Protein AF-A0A452ZMS0-F1 (afdb_monomer_lite)

Foldseek 3Di:
DAPAVQPPPLFHWDPVVLVVLQVQAEEEEEEEDEPLPFDAAEAAAADPVLLVRYAYEYEYEPNNVVCCVVPAPQDDPCDRHRYRYIYTPSQPDPPVVVSRVCCVVCVCRSRVNYPYYHYDYRNDYNHYHVVVVCVPAPVVVVHPDDDDDDPPDDWLVVVLVVCVVVPVDDNVVSVVVVVVCVVVVDDTDDPVPDDDDDDD

Organism: Aegilops tauschii subsp. strangulata (NCBI:txid200361)

Radius of gyration: 18.32 Å; chains: 1; bounding box: 47×37×47 Å

Secondary structure (DSSP, 8-state):
--SBTTBSSSSB--HHHHHHHTT--SEEEEEEE-TT-S--PPP-S--HHHHHHEEEEEEE-HHHHHHHHHH-TTEETTEETTEEEEE-BS-S-SSHHHHHHHHHHHHHHHSTT-SEEEE--TTS---S-HHHHHHHHTGGGT-S---PPPSS---HHHHHHHHHHTTSS-HHHHHHHHHHHHHTT-----TTS-------

InterPro domains:
  IPR006852 Alkaline ceramidase TOD1/Probable hexosyltransferase MUCI70 [PTHR12956] (3-198)
  IPR048354 TOD1/MUCI70, glycosyltransferase-like domain [PF04765] (1-198)

Structure (mmCIF, N/CA/C/O backbone):
data_AF-A0A452ZMS0-F1
#
_entry.id   AF-A0A452ZMS0-F1
#
loop_
_atom_site.group_PDB
_atom_site.id
_atom_site.type_symbol
_atom_site.label_atom_id
_atom_site.label_alt_id
_atom_site.label_comp_id
_atom_site.label_asym_id
_atom_site.label_entity_id
_atom_site.label_seq_id
_atom_site.pdbx_PDB_ins_code
_atom_site.Cartn_x
_atom_site.Cartn_y
_atom_site.Cartn_z
_atom_site.occupancy
_atom_site.B_iso_or_equiv
_atom_site.auth_seq_id
_atom_site.auth_comp_id
_atom_site.auth_asym_id
_atom_site.auth_atom_id
_atom_site.pdbx_PDB_model_num
ATOM 1 N N . ARG A 1 1 ? 5.630 -18.123 11.353 1.00 59.38 1 ARG A N 1
ATOM 2 C CA . ARG A 1 1 ? 5.230 -18.072 12.783 1.00 59.38 1 ARG A CA 1
ATOM 3 C C . ARG A 1 1 ? 3.810 -17.518 12.846 1.00 59.38 1 ARG A C 1
ATOM 5 O O . ARG A 1 1 ? 3.406 -16.932 11.850 1.00 59.38 1 ARG A O 1
ATOM 12 N N . GLY A 1 2 ? 3.076 -17.729 13.938 1.00 64.88 2 GLY A N 1
ATOM 13 C CA . GLY A 1 2 ? 1.699 -17.242 14.091 1.00 64.88 2 GLY A CA 1
ATOM 14 C C . GLY A 1 2 ? 0.636 -18.156 13.473 1.00 64.88 2 GLY A C 1
ATOM 15 O O . GLY A 1 2 ? 0.912 -18.883 12.519 1.00 64.88 2 GLY A O 1
ATOM 16 N N . LYS A 1 3 ? -0.575 -18.140 14.046 1.00 72.88 3 LYS A N 1
ATOM 17 C CA . LYS A 1 3 ? -1.735 -18.915 13.553 1.00 72.88 3 LYS A CA 1
ATOM 18 C C . LYS A 1 3 ? -2.511 -18.173 12.458 1.00 72.88 3 LYS A C 1
ATOM 20 O O . LYS A 1 3 ? -3.179 -18.809 11.651 1.00 72.88 3 LYS A O 1
ATOM 25 N N . LYS A 1 4 ? -2.403 -16.840 12.429 1.00 84.19 4 LYS A N 1
ATOM 26 C CA . LYS A 1 4 ? -3.133 -15.926 11.542 1.00 84.19 4 LYS A CA 1
ATOM 27 C C . LYS A 1 4 ? -2.211 -14.769 11.125 1.00 84.19 4 LYS A C 1
ATOM 29 O O . LYS A 1 4 ? -1.367 -14.375 11.934 1.00 84.19 4 LYS A O 1
ATOM 34 N N . PRO A 1 5 ? -2.320 -14.229 9.892 1.00 89.31 5 PRO A N 1
ATOM 35 C CA . PRO A 1 5 ? -1.608 -13.009 9.512 1.00 89.31 5 PRO A CA 1
ATOM 36 C C . PRO A 1 5 ? -1.851 -11.895 10.533 1.00 89.31 5 PRO A C 1
ATOM 38 O O . PRO A 1 5 ? -2.994 -11.659 10.913 1.00 89.31 5 PRO A O 1
ATOM 41 N N . GLY A 1 6 ? -0.784 -11.242 10.993 1.00 91.19 6 GLY A N 1
ATOM 42 C CA . GLY A 1 6 ? -0.882 -10.196 12.010 1.00 91.19 6 GLY A CA 1
ATOM 43 C C . GLY A 1 6 ? -0.850 -10.685 13.462 1.00 91.19 6 GLY A C 1
ATOM 44 O O . GLY A 1 6 ? -0.834 -9.851 14.354 1.00 91.19 6 GLY A O 1
ATOM 45 N N . GLN A 1 7 ? -0.825 -11.996 13.738 1.00 92.88 7 GLN A N 1
ATOM 46 C CA . GLN A 1 7 ? -0.878 -12.518 15.111 1.00 92.88 7 GLN A CA 1
ATOM 47 C C . GLN A 1 7 ? 0.299 -13.455 15.419 1.00 92.88 7 GLN A C 1
ATOM 49 O O . GLN A 1 7 ? 0.314 -14.624 15.015 1.00 92.88 7 GLN A O 1
ATOM 54 N N . GLY A 1 8 ? 1.293 -12.949 16.158 1.00 89.25 8 GLY A N 1
ATOM 55 C CA . GLY A 1 8 ? 2.507 -13.693 16.519 1.00 89.25 8 GLY A CA 1
ATOM 56 C C . GLY A 1 8 ? 3.377 -14.033 15.304 1.00 89.25 8 GLY A C 1
ATOM 57 O O . GLY A 1 8 ? 4.029 -15.084 15.259 1.00 89.25 8 GLY A O 1
ATOM 58 N N . THR A 1 9 ? 3.334 -13.181 14.279 1.00 89.94 9 THR A N 1
ATOM 59 C CA . THR A 1 9 ? 4.055 -13.358 13.015 1.00 89.94 9 THR A CA 1
ATOM 60 C C . THR A 1 9 ? 5.382 -12.603 12.988 1.00 89.94 9 THR A C 1
ATOM 62 O O . THR A 1 9 ? 6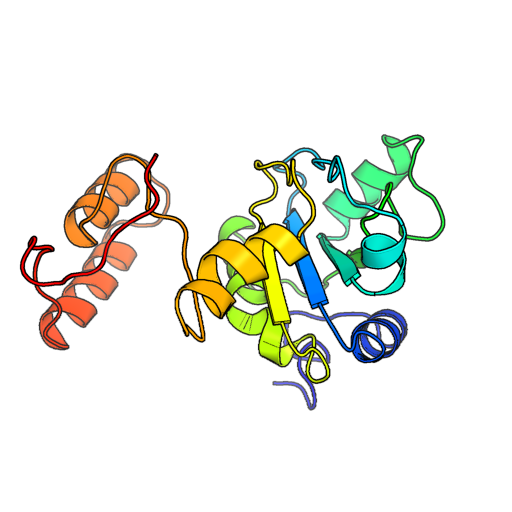.201 -12.899 12.120 1.00 89.94 9 THR A O 1
ATOM 65 N N . GLY A 1 10 ? 5.609 -11.671 13.923 1.00 90.62 10 GLY A N 1
ATOM 66 C CA . GLY A 1 10 ? 6.671 -10.660 13.803 1.00 90.62 10 GLY A CA 1
ATOM 67 C C . GLY A 1 10 ? 6.250 -9.508 12.885 1.00 90.62 10 GLY A C 1
ATOM 68 O O . GLY A 1 10 ? 7.058 -8.964 12.148 1.00 90.62 10 GLY A O 1
ATOM 69 N N . PHE A 1 11 ? 4.947 -9.238 12.841 1.00 94.94 11 PHE A N 1
ATOM 70 C CA . PHE A 1 11 ? 4.303 -8.078 12.221 1.00 94.94 11 PHE A CA 1
ATOM 71 C C . PHE A 1 11 ? 2.939 -8.017 12.899 1.00 94.94 11 PHE A C 1
ATOM 73 O O . PHE A 1 11 ? 1.936 -8.459 12.346 1.00 94.94 11 PHE A O 1
ATOM 80 N N . ASP A 1 12 ? 2.947 -7.674 14.179 1.00 96.50 12 ASP A N 1
ATOM 81 C CA . ASP A 1 12 ? 1.849 -8.013 15.070 1.00 96.50 12 ASP A CA 1
ATOM 82 C C . ASP A 1 12 ? 0.863 -6.849 15.171 1.00 96.50 12 ASP A C 1
ATOM 84 O O . ASP A 1 12 ? 1.248 -5.706 15.410 1.00 96.50 12 ASP A O 1
ATOM 88 N N . ILE A 1 13 ? -0.412 -7.157 14.976 1.00 97.38 13 ILE A N 1
ATOM 89 C CA . ILE A 1 13 ? -1.548 -6.240 14.999 1.00 97.38 13 ILE A CA 1
ATOM 90 C C . ILE A 1 13 ? -2.424 -6.627 16.194 1.00 97.38 13 ILE A C 1
ATOM 92 O O . ILE A 1 13 ? -2.476 -7.796 16.578 1.00 97.38 13 ILE A O 1
ATOM 96 N N . SER A 1 14 ? -3.083 -5.645 16.814 1.00 96.44 14 SER A N 1
ATOM 97 C CA . SER A 1 14 ? -3.997 -5.913 17.929 1.00 96.44 14 SER A CA 1
ATOM 98 C C . SER A 1 14 ? -5.181 -6.782 17.484 1.00 96.44 14 SER A C 1
ATOM 100 O O . SER A 1 14 ? -5.645 -6.667 16.348 1.00 96.44 14 SER A O 1
ATOM 102 N N . ASP A 1 15 ? -5.695 -7.635 18.374 1.00 95.94 15 ASP A N 1
ATOM 103 C CA . ASP A 1 15 ? -6.853 -8.479 18.051 1.00 95.94 15 ASP A CA 1
ATOM 104 C C . ASP A 1 15 ? -8.091 -7.628 17.698 1.00 95.94 15 ASP A C 1
ATOM 106 O O . ASP A 1 15 ? -8.818 -7.971 16.767 1.00 95.94 15 ASP A O 1
ATOM 110 N N . ASP A 1 16 ? -8.279 -6.477 18.355 1.00 95.88 16 ASP A N 1
ATOM 111 C CA . ASP A 1 16 ? -9.363 -5.529 18.056 1.00 95.88 16 ASP A CA 1
ATOM 112 C C . ASP A 1 16 ? -9.259 -4.955 16.633 1.00 95.88 16 ASP A C 1
ATOM 114 O O . ASP A 1 16 ? -10.255 -4.884 15.910 1.00 95.88 16 ASP A O 1
ATOM 118 N N . ASP A 1 17 ? -8.053 -4.575 16.194 1.00 96.88 17 ASP A N 1
ATOM 119 C CA . ASP A 1 17 ? -7.847 -4.090 14.827 1.00 96.88 17 ASP A CA 1
ATOM 120 C C . ASP A 1 17 ? -8.008 -5.216 13.804 1.00 96.88 17 ASP A C 1
ATOM 122 O O . ASP A 1 17 ? -8.594 -4.989 12.748 1.00 96.88 17 ASP A O 1
ATOM 126 N N . LEU A 1 18 ? -7.554 -6.437 14.108 1.00 96.56 18 LEU A N 1
ATOM 127 C CA . LEU A 1 18 ? -7.768 -7.595 13.235 1.00 96.56 18 LEU A CA 1
ATOM 128 C C . LEU A 1 18 ? -9.262 -7.897 13.056 1.00 96.56 18 LEU A C 1
ATOM 130 O O . LEU A 1 18 ? -9.695 -8.164 11.934 1.00 96.56 18 LEU A O 1
ATOM 134 N N . LEU A 1 19 ? -10.051 -7.831 14.133 1.00 95.69 19 LEU A N 1
ATOM 135 C CA . LEU A 1 19 ? -11.501 -8.030 14.087 1.00 95.69 19 LEU A CA 1
ATOM 136 C C . LEU A 1 19 ? -12.202 -6.962 13.243 1.00 95.69 19 LEU A C 1
ATOM 138 O O . LEU A 1 19 ? -13.093 -7.294 12.460 1.00 95.69 19 LEU A O 1
ATOM 142 N N . GLU A 1 20 ? -11.788 -5.700 13.365 1.00 95.94 20 GLU A N 1
ATOM 143 C CA . GLU A 1 20 ? -12.304 -4.617 12.525 1.00 95.94 20 GLU A CA 1
ATOM 144 C C . GLU A 1 20 ? -11.904 -4.810 11.052 1.00 95.94 20 GLU A C 1
ATOM 146 O O . GLU A 1 20 ? -12.735 -4.672 10.150 1.00 95.94 20 GLU A O 1
ATOM 151 N N . MET A 1 21 ? -10.640 -5.149 10.784 1.00 97.12 21 MET A N 1
ATOM 152 C CA . MET A 1 21 ? -10.130 -5.372 9.428 1.00 97.12 21 MET A CA 1
ATOM 153 C C . MET A 1 21 ? -10.919 -6.473 8.707 1.00 97.12 21 MET A C 1
ATOM 155 O O . MET A 1 21 ? -11.207 -6.347 7.515 1.00 97.12 21 MET A O 1
ATOM 159 N N . GLU A 1 22 ? -11.348 -7.511 9.427 1.00 96.38 22 GLU A N 1
ATOM 160 C CA . GLU A 1 22 ? -12.192 -8.585 8.894 1.00 96.38 22 GLU A CA 1
ATOM 161 C C . GLU A 1 22 ? -13.613 -8.153 8.519 1.00 96.38 22 GLU A C 1
ATOM 163 O O . GLU A 1 22 ? -14.256 -8.843 7.719 1.00 96.38 22 GLU A O 1
ATOM 168 N N . GLN A 1 23 ? -14.103 -7.023 9.036 1.00 96.44 23 GLN A N 1
ATOM 169 C CA . GLN A 1 23 ? -15.402 -6.474 8.638 1.00 96.44 23 GLN A CA 1
ATOM 170 C C . GLN A 1 23 ? -15.360 -5.811 7.259 1.00 96.44 23 GLN A C 1
ATOM 172 O O . GLN A 1 23 ? -16.409 -5.602 6.652 1.00 96.44 23 GLN A O 1
ATOM 177 N N . CYS A 1 24 ? -14.174 -5.502 6.726 1.00 97.81 24 CYS A N 1
ATOM 178 C CA . CYS A 1 24 ? -14.060 -4.903 5.404 1.00 97.81 24 CYS A CA 1
ATOM 179 C C . CYS A 1 24 ? -14.358 -5.929 4.297 1.00 97.81 24 CYS A C 1
ATOM 181 O O . CYS A 1 24 ? -13.641 -6.921 4.159 1.00 97.81 24 CYS A O 1
ATOM 183 N N . ARG A 1 25 ? -15.410 -5.687 3.499 1.00 96.88 25 ARG A N 1
ATOM 184 C CA . ARG A 1 25 ? -15.898 -6.636 2.476 1.00 96.88 25 ARG A CA 1
ATOM 185 C C . ARG A 1 25 ? -15.670 -6.192 1.034 1.00 96.88 25 ARG A C 1
ATOM 187 O O . ARG A 1 25 ? -15.219 -6.984 0.215 1.00 96.88 25 ARG A O 1
ATOM 194 N N . GLU A 1 26 ? -15.963 -4.941 0.697 1.00 96.12 26 GLU A N 1
ATOM 195 C CA . GLU A 1 26 ? -15.963 -4.519 -0.710 1.00 96.12 26 GLU A CA 1
ATOM 196 C C . GLU A 1 26 ? -14.580 -4.067 -1.181 1.00 96.12 26 GLU A C 1
ATOM 198 O O . GLU A 1 26 ? -13.961 -4.703 -2.038 1.00 96.12 26 GLU A O 1
ATOM 203 N N . LEU A 1 27 ? -14.073 -2.973 -0.613 1.00 98.19 27 LEU A N 1
ATOM 204 C CA . LEU A 1 27 ? -12.846 -2.334 -1.069 1.00 98.19 27 LEU A CA 1
ATOM 205 C C . LEU A 1 27 ? -12.018 -1.850 0.113 1.00 98.19 27 LEU A C 1
ATOM 207 O O . LEU A 1 27 ? -12.496 -1.067 0.928 1.00 98.19 27 LEU A O 1
ATOM 211 N N . VAL A 1 28 ? -10.750 -2.247 0.156 1.00 98.62 28 VAL A N 1
ATOM 212 C CA . VAL A 1 28 ? -9.763 -1.647 1.052 1.00 98.62 28 VAL A CA 1
ATOM 213 C C . VAL A 1 28 ? -8.840 -0.723 0.267 1.00 98.62 28 VAL A C 1
ATOM 215 O O . VAL A 1 28 ? -8.234 -1.123 -0.727 1.00 98.62 28 VAL A O 1
ATOM 218 N N . VAL A 1 29 ? -8.713 0.518 0.722 1.00 98.56 29 VAL A N 1
ATOM 219 C CA . VAL A 1 29 ? -7.641 1.429 0.320 1.00 98.56 29 VAL A CA 1
ATOM 220 C C . VAL A 1 29 ? -6.629 1.440 1.454 1.00 98.56 29 VAL A C 1
ATOM 222 O O . VAL A 1 29 ? -6.980 1.768 2.586 1.00 98.56 29 VAL A O 1
ATOM 225 N N . ALA A 1 30 ? -5.385 1.071 1.167 1.00 98.50 30 ALA A N 1
ATOM 226 C CA . ALA A 1 30 ? -4.356 0.945 2.185 1.00 98.50 30 ALA A CA 1
ATOM 227 C C . ALA A 1 30 ? -3.076 1.708 1.847 1.00 98.50 30 ALA A C 1
ATOM 229 O O . ALA A 1 30 ? -2.686 1.840 0.685 1.00 98.50 30 ALA A O 1
ATOM 230 N N . SER A 1 31 ? -2.418 2.174 2.901 1.00 98.19 31 SER A N 1
ATOM 231 C CA . SER A 1 31 ? -1.109 2.820 2.876 1.00 98.19 31 SER A CA 1
ATOM 232 C C . SER A 1 31 ? -0.320 2.440 4.136 1.00 98.19 31 SER A C 1
ATOM 234 O O . SER A 1 31 ? -0.849 1.759 5.019 1.00 98.19 31 SER A O 1
ATOM 236 N N . ALA A 1 32 ? 0.942 2.852 4.240 1.00 97.50 32 ALA A N 1
ATOM 237 C CA . ALA A 1 32 ? 1.720 2.676 5.462 1.00 97.50 32 ALA A CA 1
ATOM 238 C C . ALA A 1 32 ? 2.769 3.771 5.646 1.00 97.50 32 ALA A C 1
ATOM 240 O O . ALA A 1 32 ? 3.379 4.201 4.668 1.00 97.50 32 ALA A O 1
ATOM 241 N N . ILE A 1 33 ? 3.006 4.153 6.901 1.00 96.56 33 ILE A N 1
ATOM 242 C CA . ILE A 1 33 ? 4.078 5.058 7.320 1.00 96.56 33 ILE A CA 1
ATOM 243 C C . ILE A 1 33 ? 4.741 4.446 8.550 1.00 96.56 33 ILE A C 1
ATOM 245 O O . ILE A 1 33 ? 4.122 4.328 9.599 1.00 96.56 33 ILE A O 1
ATOM 249 N N . PHE A 1 34 ? 6.003 4.067 8.412 1.00 96.12 34 PHE A N 1
ATOM 250 C CA . PHE A 1 34 ? 6.831 3.562 9.504 1.00 96.12 34 PHE A CA 1
ATOM 251 C C . PHE A 1 34 ? 8.004 4.523 9.698 1.00 96.12 34 PHE A C 1
ATOM 253 O O . PHE A 1 34 ? 8.470 5.092 8.712 1.00 96.12 34 PHE A O 1
ATOM 260 N N . GLY A 1 35 ? 8.461 4.708 10.936 1.00 93.56 35 GLY A N 1
ATOM 261 C CA . GLY A 1 35 ? 9.550 5.597 11.348 1.00 93.56 35 GLY A CA 1
ATOM 262 C C . GLY A 1 35 ? 9.271 7.083 11.126 1.00 93.56 35 GLY A C 1
ATOM 263 O O . GLY A 1 35 ? 10.208 7.853 10.945 1.00 93.56 35 GLY A O 1
ATOM 264 N N . ASN A 1 36 ? 7.996 7.473 11.021 1.00 89.69 36 ASN A N 1
ATOM 265 C CA . ASN A 1 36 ? 7.559 8.851 10.797 1.00 89.69 36 ASN A CA 1
ATOM 266 C C . ASN A 1 36 ? 8.222 9.540 9.578 1.00 89.69 36 ASN A C 1
ATOM 268 O O . ASN A 1 36 ? 8.467 10.746 9.579 1.00 89.69 36 ASN A O 1
ATOM 272 N N . TYR A 1 37 ? 8.537 8.766 8.532 1.00 80.25 37 TYR A N 1
ATOM 273 C CA . TYR A 1 37 ? 9.281 9.250 7.359 1.00 80.25 37 TYR A CA 1
ATOM 274 C C . TYR A 1 37 ? 8.456 10.132 6.414 1.00 80.25 37 TYR A C 1
ATOM 276 O O . TYR A 1 37 ? 9.030 10.923 5.666 1.00 80.25 37 TYR A O 1
ATOM 284 N N . ASP A 1 38 ? 7.132 9.977 6.414 1.00 86.88 38 ASP A N 1
ATOM 285 C CA . ASP A 1 38 ? 6.220 10.635 5.480 1.00 86.88 38 ASP A CA 1
ATOM 286 C C . ASP A 1 38 ? 5.089 11.354 6.228 1.00 86.88 38 ASP A C 1
ATOM 288 O O . ASP A 1 38 ? 4.694 10.975 7.330 1.00 86.88 38 ASP A O 1
ATOM 292 N N . MET A 1 39 ? 4.519 12.379 5.592 1.00 89.44 39 MET A N 1
ATOM 293 C CA . MET A 1 39 ? 3.297 13.030 6.072 1.00 89.44 39 MET A CA 1
ATOM 294 C C . MET A 1 39 ? 2.053 12.277 5.595 1.00 89.44 39 MET A C 1
ATOM 296 O O . MET A 1 39 ? 1.984 11.843 4.444 1.00 89.44 39 MET A O 1
ATOM 300 N N . ILE A 1 40 ? 1.022 12.210 6.441 1.00 92.88 40 ILE A N 1
ATOM 301 C CA . ILE A 1 40 ? -0.270 11.616 6.074 1.00 92.88 40 ILE A CA 1
ATOM 302 C C . ILE A 1 40 ? -0.941 12.450 4.976 1.00 92.88 40 ILE A C 1
ATOM 304 O O . ILE A 1 40 ? -1.382 13.577 5.202 1.00 92.88 40 ILE A O 1
ATOM 308 N N . GLN A 1 41 ? -1.085 11.863 3.788 1.00 95.75 41 GLN A N 1
ATOM 309 C CA . GLN A 1 41 ? -1.882 12.434 2.706 1.00 95.75 41 GLN A CA 1
ATOM 310 C C . GLN A 1 41 ? -3.349 12.022 2.844 1.00 95.75 41 GLN A C 1
ATOM 312 O O . GLN A 1 41 ? -3.685 10.837 2.854 1.00 95.75 41 GLN A O 1
ATOM 317 N N . HIS A 1 42 ? -4.252 12.997 2.918 1.00 94.62 42 HIS A N 1
ATOM 318 C CA . HIS A 1 42 ? -5.687 12.730 3.037 1.00 94.62 42 HIS A CA 1
ATOM 319 C C . HIS A 1 42 ? -6.328 12.483 1.663 1.00 94.62 42 HIS A C 1
ATOM 321 O O . HIS A 1 42 ? -6.157 13.329 0.779 1.00 94.62 42 HIS A O 1
ATOM 327 N N . PRO A 1 43 ? -7.094 11.391 1.468 1.00 96.31 43 PRO A N 1
ATOM 328 C CA . PRO A 1 43 ? -7.868 11.187 0.253 1.00 96.31 43 PRO A CA 1
ATOM 329 C C . PRO A 1 43 ? -8.824 12.354 -0.003 1.00 96.31 43 PRO A C 1
ATOM 331 O O . PRO A 1 43 ? -9.449 12.878 0.921 1.00 96.31 43 PRO A O 1
ATOM 334 N N . ARG A 1 44 ? -8.949 12.751 -1.268 1.00 95.19 44 ARG A N 1
ATOM 335 C CA . ARG A 1 44 ? -9.839 13.819 -1.735 1.00 95.19 44 ARG A CA 1
ATOM 336 C C . ARG A 1 44 ? -10.870 13.258 -2.703 1.00 95.19 44 ARG A C 1
ATOM 338 O O . ARG A 1 44 ? -10.623 12.255 -3.364 1.00 95.19 44 ARG A O 1
ATOM 345 N N . ASN A 1 45 ? -12.006 13.945 -2.808 1.00 96.00 45 ASN A N 1
ATOM 346 C CA . ASN A 1 45 ? -13.070 13.628 -3.767 1.00 96.00 45 ASN A CA 1
ATOM 347 C C . ASN A 1 45 ? -13.622 12.194 -3.647 1.00 96.00 45 ASN A C 1
ATOM 349 O O . ASN A 1 45 ? -14.075 11.621 -4.635 1.00 96.00 45 ASN A O 1
ATOM 353 N N . VAL A 1 46 ? -13.587 11.619 -2.441 1.00 97.06 46 VAL A N 1
ATOM 354 C CA . VAL A 1 46 ? -14.267 10.355 -2.130 1.00 97.06 46 VAL A CA 1
ATOM 355 C C . VAL A 1 46 ? -15.736 10.673 -1.870 1.00 97.06 46 VAL A C 1
ATOM 357 O O . VAL A 1 46 ? -16.038 11.492 -0.997 1.00 97.06 46 VAL A O 1
ATOM 360 N N . ASN A 1 47 ? -16.640 10.063 -2.632 1.00 95.38 47 ASN A N 1
ATOM 361 C CA . ASN A 1 47 ? -18.074 10.307 -2.486 1.00 95.38 47 ASN A CA 1
ATOM 362 C C . ASN A 1 47 ? -18.656 9.568 -1.256 1.00 95.38 47 ASN A C 1
ATOM 364 O O . ASN A 1 47 ? -18.014 8.682 -0.694 1.00 95.38 47 ASN A O 1
ATOM 368 N N . GLU A 1 48 ? -19.869 9.927 -0.821 1.00 96.31 48 GLU A N 1
ATOM 369 C CA . GLU A 1 48 ? -20.482 9.345 0.389 1.00 96.31 48 GLU A CA 1
ATOM 370 C C . GLU A 1 48 ? -20.737 7.835 0.281 1.00 96.31 48 GLU A C 1
ATOM 372 O O . GLU A 1 48 ? -20.511 7.101 1.242 1.00 96.31 48 GLU A O 1
ATOM 377 N N . LEU A 1 49 ? -21.127 7.345 -0.900 1.00 94.94 49 LEU A N 1
ATOM 378 C CA . LEU A 1 49 ? -21.316 5.912 -1.136 1.00 94.94 49 LEU A CA 1
ATOM 379 C C . LEU A 1 49 ? -19.992 5.147 -0.975 1.00 94.94 49 LEU A C 1
ATOM 381 O O . LEU A 1 49 ? -19.950 4.072 -0.379 1.00 94.94 49 LEU A O 1
ATOM 385 N N . SER A 1 50 ? -18.897 5.715 -1.469 1.00 95.81 50 SER A N 1
ATOM 386 C CA . SER A 1 50 ? -17.559 5.151 -1.348 1.00 95.81 50 SER A CA 1
ATOM 387 C C . SER A 1 50 ? -17.045 5.212 0.081 1.00 95.81 50 SER A C 1
ATOM 389 O O . SER A 1 50 ? -16.416 4.259 0.521 1.00 95.81 50 SER A O 1
ATOM 391 N N . LYS A 1 51 ? -17.338 6.276 0.838 1.00 95.12 51 LYS A N 1
ATOM 392 C CA . LYS A 1 51 ? -17.012 6.343 2.274 1.00 95.12 51 LYS A CA 1
ATOM 393 C C . LYS A 1 51 ? -17.754 5.282 3.090 1.00 95.12 51 LYS A C 1
ATOM 395 O O . LYS A 1 51 ? -17.210 4.813 4.082 1.00 95.12 51 LYS A O 1
ATOM 400 N N . ALA A 1 52 ? -18.970 4.914 2.684 1.00 94.25 52 ALA A N 1
ATOM 401 C CA . ALA A 1 52 ? -19.755 3.879 3.352 1.00 94.25 52 ALA A CA 1
ATOM 402 C C . ALA A 1 52 ? -19.270 2.454 3.027 1.00 94.25 52 ALA A C 1
ATOM 404 O O . ALA A 1 52 ? -19.350 1.576 3.880 1.00 94.25 52 ALA A O 1
ATOM 405 N N . ASN A 1 53 ? -18.765 2.225 1.809 1.00 95.69 53 ASN A N 1
ATOM 406 C CA . ASN A 1 53 ? -18.440 0.880 1.320 1.00 95.69 53 ASN A CA 1
ATOM 407 C C . ASN A 1 53 ? -16.936 0.565 1.275 1.00 95.69 53 ASN A C 1
ATOM 409 O O . ASN A 1 53 ? -16.561 -0.606 1.246 1.00 95.69 53 ASN A O 1
ATOM 413 N N . ALA A 1 54 ? -16.064 1.574 1.209 1.00 97.81 54 ALA A N 1
ATOM 414 C CA . ALA A 1 54 ? -14.617 1.386 1.180 1.00 97.81 54 ALA A CA 1
ATOM 415 C C . ALA A 1 54 ? -13.999 1.663 2.553 1.00 97.81 54 ALA A C 1
ATOM 417 O O . ALA A 1 54 ? -14.299 2.665 3.201 1.00 97.81 54 ALA A O 1
ATOM 418 N N . CYS A 1 55 ? -13.072 0.806 2.967 1.00 98.38 55 CYS A N 1
ATOM 419 C CA . CYS A 1 55 ? -12.326 0.973 4.204 1.00 98.38 55 CYS A CA 1
ATOM 420 C C . CYS A 1 55 ? -10.953 1.573 3.909 1.00 98.38 55 CYS A C 1
ATOM 422 O O . CYS A 1 55 ? -10.225 1.087 3.043 1.00 98.38 55 CYS A O 1
ATOM 424 N N . PHE A 1 56 ? -10.577 2.607 4.653 1.00 98.50 56 PHE A N 1
ATOM 425 C CA . PHE A 1 56 ? -9.304 3.300 4.490 1.00 98.50 56 PHE A CA 1
ATOM 426 C C . PHE A 1 56 ? -8.402 2.966 5.672 1.00 98.50 56 PHE A C 1
ATOM 428 O O . PHE A 1 56 ? -8.702 3.343 6.802 1.00 98.50 56 PHE A O 1
ATOM 435 N N . TYR A 1 57 ? -7.297 2.275 5.411 1.00 98.50 57 TYR A N 1
ATOM 436 C CA . TYR A 1 57 ? -6.374 1.805 6.440 1.00 98.50 57 TYR A CA 1
ATOM 437 C C . TYR A 1 57 ? -4.959 2.331 6.221 1.00 98.50 57 TYR A C 1
ATOM 439 O O . TYR A 1 57 ? -4.438 2.318 5.109 1.00 98.50 57 TYR A O 1
ATOM 447 N N . MET A 1 58 ? -4.315 2.769 7.295 1.00 98.25 58 MET A N 1
ATOM 448 C CA . MET A 1 58 ? -2.914 3.164 7.277 1.00 98.25 58 MET A CA 1
ATOM 449 C C . MET A 1 58 ? -2.160 2.403 8.360 1.00 98.25 58 MET A C 1
ATOM 451 O O . MET A 1 58 ? -2.443 2.558 9.546 1.00 98.25 58 MET A O 1
ATOM 455 N N . PHE A 1 59 ? -1.209 1.570 7.946 1.00 98.25 59 PHE A N 1
ATOM 456 C CA . PHE A 1 59 ? -0.347 0.845 8.874 1.00 98.25 59 PHE A CA 1
ATOM 457 C C . PHE A 1 59 ? 0.757 1.767 9.383 1.00 98.25 59 PHE A C 1
ATOM 459 O O . PHE A 1 59 ? 1.426 2.424 8.584 1.00 98.25 59 PHE A O 1
ATOM 466 N N . VAL A 1 60 ? 0.939 1.812 10.697 1.00 97.81 60 VAL A N 1
ATOM 467 C CA . VAL A 1 60 ? 1.921 2.676 11.357 1.00 97.81 60 VAL A CA 1
ATOM 468 C C . VAL A 1 60 ? 2.664 1.925 12.452 1.00 97.81 60 VAL A C 1
ATOM 470 O O . VAL A 1 60 ? 2.173 0.915 12.949 1.00 97.81 60 VAL A O 1
ATOM 473 N N . ASP A 1 61 ? 3.843 2.397 12.841 1.00 97.06 61 ASP A N 1
ATOM 474 C CA . ASP A 1 61 ? 4.484 1.969 14.088 1.00 97.06 61 ASP A CA 1
ATOM 475 C C . ASP A 1 61 ? 4.100 2.873 15.262 1.00 97.06 61 ASP A C 1
ATOM 477 O O . ASP A 1 61 ? 3.364 3.854 15.125 1.00 97.06 61 ASP A O 1
ATOM 481 N N . GLU A 1 62 ? 4.582 2.512 16.450 1.00 96.31 62 GLU A N 1
ATOM 482 C CA . GLU A 1 62 ? 4.301 3.244 17.684 1.00 96.31 62 GLU A CA 1
ATOM 483 C C . GLU A 1 62 ? 4.865 4.670 17.656 1.00 96.31 62 GLU A C 1
ATOM 485 O O . GLU A 1 62 ? 4.200 5.588 18.137 1.00 96.31 62 GLU A O 1
ATOM 490 N N . GLU A 1 63 ? 6.032 4.875 17.037 1.00 95.56 63 GLU A N 1
ATOM 491 C CA . GLU A 1 63 ? 6.636 6.199 16.853 1.00 95.56 63 GLU A CA 1
ATOM 492 C C . GLU A 1 63 ? 5.742 7.104 15.997 1.00 95.56 63 GLU A C 1
ATOM 494 O O . GLU A 1 63 ? 5.350 8.193 16.429 1.00 95.56 63 GLU A O 1
ATOM 499 N N . THR A 1 64 ? 5.351 6.634 14.810 1.00 96.00 64 THR A N 1
ATOM 500 C CA . THR A 1 64 ? 4.477 7.386 13.901 1.00 96.00 64 THR A CA 1
ATOM 501 C C . THR A 1 64 ? 3.117 7.641 14.551 1.00 96.00 64 THR A C 1
ATOM 503 O O . THR A 1 64 ? 2.589 8.751 14.479 1.00 96.00 64 THR A O 1
ATOM 506 N N . MET A 1 65 ? 2.553 6.652 15.252 1.00 96.25 65 MET A N 1
ATOM 507 C CA . MET A 1 65 ? 1.292 6.817 15.978 1.00 96.25 65 MET A CA 1
ATOM 508 C C . MET A 1 65 ? 1.387 7.900 17.061 1.00 96.25 65 MET A C 1
ATOM 510 O O . MET A 1 65 ? 0.478 8.722 17.192 1.00 96.25 65 MET A O 1
ATOM 514 N N . ALA A 1 66 ? 2.473 7.921 17.839 1.00 95.31 66 ALA A N 1
ATOM 515 C CA . ALA A 1 66 ? 2.696 8.934 18.867 1.00 95.31 66 ALA A CA 1
ATOM 516 C C . ALA A 1 66 ? 2.827 10.337 18.256 1.00 95.31 66 ALA A C 1
ATOM 518 O O . ALA A 1 66 ? 2.205 11.282 18.748 1.00 95.31 66 ALA A O 1
ATOM 519 N N . TYR A 1 67 ? 3.564 10.467 17.150 1.00 94.38 67 TYR A N 1
ATOM 520 C CA . TYR A 1 67 ? 3.670 11.730 16.423 1.00 94.38 67 TYR A CA 1
ATOM 521 C C . TYR A 1 67 ? 2.300 12.228 15.952 1.00 94.38 67 TYR A C 1
ATOM 523 O O . TYR A 1 67 ? 1.941 13.383 16.186 1.00 94.38 67 TYR A O 1
ATOM 531 N N . VAL A 1 68 ? 1.501 11.356 15.336 1.00 93.69 68 VAL A N 1
ATOM 532 C CA . VAL A 1 68 ? 0.182 11.706 14.797 1.00 93.69 68 VAL A CA 1
ATOM 533 C C . VAL A 1 68 ? -0.788 12.142 15.895 1.00 93.69 68 VAL A C 1
ATOM 535 O O . VAL A 1 68 ? -1.464 13.157 15.728 1.00 93.69 68 VAL A O 1
ATOM 538 N N . LYS A 1 69 ? -0.817 11.436 17.035 1.00 93.12 69 LYS A N 1
ATOM 539 C CA . LYS A 1 69 ? -1.642 11.802 18.202 1.00 93.12 69 LYS A CA 1
ATOM 540 C C . LYS A 1 69 ? -1.349 13.212 18.714 1.00 93.12 69 LYS A C 1
ATOM 542 O O . LYS A 1 69 ? -2.265 13.905 19.142 1.00 93.12 69 LYS A O 1
ATOM 547 N N . ASN A 1 70 ? -0.083 13.619 18.671 1.00 89.94 70 ASN A N 1
ATOM 548 C CA . ASN A 1 70 ? 0.360 14.903 19.209 1.00 89.94 70 ASN A CA 1
ATOM 549 C C . ASN A 1 70 ? 0.251 16.054 18.199 1.00 89.94 70 ASN A C 1
ATOM 551 O O . ASN A 1 70 ? 0.105 17.205 18.599 1.00 89.94 70 ASN A O 1
ATOM 555 N N . SER A 1 71 ? 0.361 15.762 16.901 1.00 86.50 71 SER A N 1
ATOM 556 C CA . SER A 1 71 ? 0.496 16.781 15.849 1.00 86.50 71 SER A CA 1
ATOM 557 C C . SER A 1 71 ? -0.762 16.994 15.009 1.00 86.50 71 SER A C 1
ATOM 559 O O . SER A 1 71 ? -0.930 18.064 14.423 1.00 86.50 71 SER A O 1
ATOM 561 N N . SER A 1 72 ? -1.656 16.004 14.927 1.00 85.56 72 SER A N 1
ATOM 562 C CA . SER A 1 72 ? -2.831 16.074 14.062 1.00 85.56 72 SER A CA 1
ATOM 563 C C . SER A 1 72 ? -4.086 16.442 14.846 1.00 85.56 72 SER A C 1
ATOM 565 O O . SER A 1 72 ? -4.626 15.633 15.594 1.00 85.56 72 SER A O 1
ATOM 567 N N . SER A 1 73 ? -4.631 17.635 14.597 1.00 86.75 73 SER A N 1
ATOM 568 C CA . SER A 1 73 ? -5.939 18.048 15.137 1.00 86.75 73 SER A CA 1
ATOM 569 C C .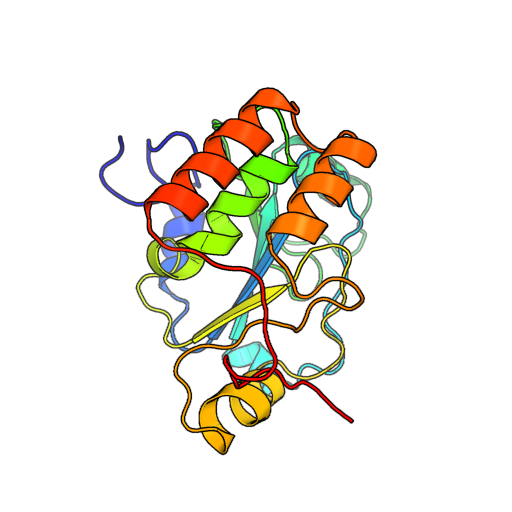 SER A 1 73 ? -7.111 17.205 14.619 1.00 86.75 73 SER A C 1
ATOM 571 O O . SER A 1 73 ? -8.199 17.237 15.189 1.00 86.75 73 SER A O 1
ATOM 573 N N . LEU A 1 74 ? -6.898 16.451 13.536 1.00 88.38 74 LEU A N 1
ATOM 574 C CA . LEU A 1 74 ? -7.872 15.529 12.954 1.00 88.38 74 LEU A CA 1
ATOM 575 C C . LEU A 1 74 ? -7.842 14.146 13.608 1.00 88.38 74 LEU A C 1
ATOM 577 O O . LEU A 1 74 ? -8.674 13.306 13.260 1.00 88.38 74 LEU A O 1
ATOM 581 N N . TYR A 1 75 ? -6.877 13.889 14.496 1.00 93.00 75 TYR A N 1
ATOM 582 C CA . TYR A 1 75 ? -6.781 12.615 15.184 1.00 93.00 75 TYR A CA 1
ATOM 583 C C . TYR A 1 75 ? -7.952 12.437 16.154 1.00 93.00 75 TYR A C 1
ATOM 585 O O . TYR A 1 75 ? -8.137 13.220 17.087 1.00 93.00 75 TYR A O 1
ATOM 593 N N . LYS A 1 76 ? -8.733 11.375 15.952 1.00 92.69 76 LYS A N 1
ATOM 594 C CA . LYS A 1 76 ? -9.828 10.982 16.841 1.00 92.69 76 LYS A CA 1
ATOM 595 C C . LYS A 1 76 ? -10.089 9.484 16.721 1.00 92.69 76 LYS A C 1
ATOM 597 O O . LYS A 1 76 ? -10.200 8.980 15.611 1.00 92.69 76 LYS A O 1
ATOM 602 N N . ASP A 1 77 ? -10.198 8.782 17.850 1.00 90.31 77 ASP A N 1
ATOM 603 C CA . ASP A 1 77 ? -10.588 7.362 17.919 1.00 90.31 77 ASP A CA 1
ATOM 604 C C . ASP A 1 77 ? -9.795 6.449 16.955 1.00 90.31 77 ASP A C 1
ATOM 606 O O . ASP A 1 77 ? -10.366 5.691 16.173 1.00 90.31 77 ASP A O 1
ATOM 610 N N . ASN A 1 78 ? -8.457 6.555 16.978 1.00 92.62 78 ASN A N 1
ATOM 611 C CA . ASN A 1 78 ? -7.528 5.859 16.068 1.00 92.62 78 ASN A CA 1
ATOM 612 C C . ASN A 1 78 ? -7.728 6.181 14.574 1.00 92.62 78 ASN A C 1
ATOM 614 O O . ASN A 1 78 ? -7.298 5.418 13.709 1.00 92.62 78 ASN A O 1
ATOM 618 N N . LYS A 1 79 ? -8.355 7.311 14.244 1.00 95.12 79 LYS A N 1
ATOM 619 C CA . LYS A 1 79 ? -8.547 7.776 12.868 1.00 95.12 79 LYS A CA 1
ATOM 620 C C . LYS A 1 79 ? -7.950 9.154 12.642 1.00 95.12 79 LYS A C 1
ATOM 622 O O . LYS A 1 79 ? -7.872 9.964 13.559 1.00 95.12 79 LYS A O 1
ATOM 627 N N . VAL A 1 80 ? -7.571 9.418 11.396 1.00 95.25 80 VAL A N 1
ATOM 628 C CA . VAL A 1 80 ? -7.129 10.722 10.891 1.00 95.25 80 VAL A CA 1
ATOM 629 C C . VAL A 1 80 ? -7.809 10.973 9.548 1.00 95.25 80 VAL A C 1
ATOM 631 O O . VAL A 1 80 ? -7.437 10.422 8.508 1.00 95.25 80 VAL A O 1
ATOM 634 N N . GLY A 1 81 ? -8.855 11.801 9.563 1.00 94.12 81 GLY A N 1
ATOM 635 C CA . GLY A 1 81 ? -9.759 11.929 8.419 1.00 94.12 81 GLY A CA 1
ATOM 636 C C . GLY A 1 81 ? -10.424 10.586 8.093 1.00 94.12 81 GLY A C 1
ATOM 637 O O . GLY A 1 81 ? -11.084 10.004 8.948 1.00 94.12 81 GLY A O 1
ATOM 638 N N . LEU A 1 82 ? -10.248 10.089 6.863 1.00 96.25 82 LEU A N 1
ATOM 639 C CA . LEU A 1 82 ? -10.769 8.775 6.460 1.00 96.25 82 LEU A CA 1
ATOM 640 C C . LEU A 1 82 ? -9.901 7.609 6.945 1.00 96.25 82 LEU A C 1
ATOM 642 O O . LEU A 1 82 ? -10.415 6.507 7.102 1.00 96.25 82 LEU A O 1
ATOM 646 N N . TRP A 1 83 ? -8.607 7.832 7.182 1.00 97.81 83 TRP A N 1
ATOM 647 C CA . TRP A 1 83 ? -7.687 6.759 7.543 1.00 97.81 83 TRP A CA 1
ATOM 648 C C . TRP A 1 83 ? -7.972 6.240 8.945 1.00 97.81 83 TRP A C 1
ATOM 650 O O . TRP A 1 83 ? -7.901 7.003 9.905 1.00 97.81 83 TRP A O 1
ATOM 660 N N . ARG A 1 84 ? -8.206 4.936 9.072 1.00 97.81 84 ARG A N 1
ATOM 661 C CA . ARG A 1 84 ? -8.040 4.197 10.321 1.00 97.81 84 ARG A CA 1
ATOM 662 C C . ARG A 1 84 ? -6.582 3.776 10.461 1.00 97.81 84 ARG A C 1
ATOM 664 O O . ARG A 1 84 ? -6.029 3.146 9.560 1.00 97.81 84 ARG A O 1
ATOM 671 N N . LEU A 1 85 ? -5.962 4.148 11.573 1.00 98.00 85 LEU A N 1
ATOM 672 C CA . LEU A 1 85 ? -4.574 3.826 11.872 1.00 98.00 85 LEU A CA 1
ATOM 673 C C . LEU A 1 85 ? -4.503 2.447 12.524 1.00 98.00 85 LEU A C 1
ATOM 675 O O . LEU A 1 85 ? -5.224 2.184 13.484 1.00 98.00 85 LEU A O 1
ATOM 679 N N . VAL A 1 86 ? -3.628 1.587 12.009 1.00 98.12 86 VAL A N 1
ATOM 680 C CA . VAL A 1 86 ? -3.361 0.252 12.556 1.00 98.12 86 VAL A CA 1
ATOM 681 C C . VAL A 1 86 ? -1.918 0.214 13.019 1.00 98.12 86 VAL A C 1
ATOM 683 O O . VAL A 1 86 ? -0.999 0.289 12.202 1.00 98.12 86 VAL A O 1
ATOM 686 N N . VAL A 1 87 ? -1.726 0.115 14.333 1.00 97.75 87 VAL A N 1
ATOM 687 C CA . VAL A 1 87 ? -0.391 0.060 14.930 1.00 97.75 87 VAL A CA 1
ATOM 688 C C . VAL A 1 87 ? 0.163 -1.352 14.793 1.00 97.75 87 VAL A C 1
ATOM 690 O O . VAL A 1 87 ? -0.432 -2.311 15.286 1.00 97.75 87 VAL A O 1
ATOM 693 N N . VAL A 1 88 ? 1.323 -1.464 14.158 1.00 97.69 88 VAL A N 1
ATOM 694 C CA . VAL A 1 88 ? 2.058 -2.714 13.986 1.00 97.69 88 VAL A CA 1
ATOM 695 C C . VAL A 1 88 ? 3.222 -2.756 14.968 1.00 97.69 88 VAL A C 1
ATOM 697 O O . VAL A 1 88 ? 3.976 -1.793 15.104 1.00 97.69 88 VAL A O 1
ATOM 700 N N . ARG A 1 89 ? 3.383 -3.896 15.636 1.00 96.25 89 ARG A N 1
ATOM 701 C CA . ARG A 1 89 ? 4.451 -4.173 16.602 1.00 96.25 89 ARG A CA 1
ATOM 702 C C . 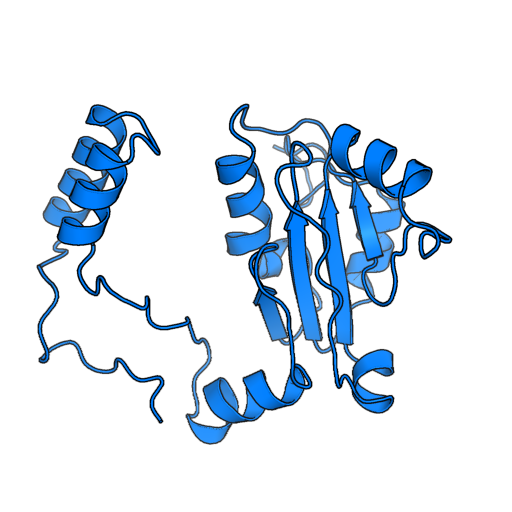ARG A 1 89 ? 5.356 -5.297 16.123 1.00 96.25 89 ARG A C 1
ATOM 704 O O . ARG A 1 89 ? 5.027 -6.017 15.180 1.00 96.25 89 ARG A O 1
ATOM 711 N N . ASN A 1 90 ? 6.487 -5.463 16.808 1.00 94.94 90 ASN A N 1
ATOM 712 C CA . ASN A 1 90 ? 7.479 -6.499 16.510 1.00 94.94 90 ASN A CA 1
ATOM 713 C C . ASN A 1 90 ? 7.935 -6.443 15.046 1.00 94.94 90 ASN A C 1
ATOM 715 O O . ASN A 1 90 ? 7.933 -7.466 14.368 1.00 94.94 90 ASN A O 1
ATOM 719 N N . LEU A 1 91 ? 8.259 -5.239 14.557 1.00 94.06 91 LEU A N 1
ATOM 720 C CA . LEU A 1 91 ? 8.587 -5.009 13.151 1.00 94.06 91 LEU A CA 1
ATOM 721 C C . LEU A 1 91 ? 9.751 -5.919 12.719 1.00 94.06 91 LEU A C 1
ATOM 723 O O . LEU A 1 91 ? 10.769 -5.973 13.409 1.00 94.06 91 LEU A O 1
ATOM 727 N N . PRO A 1 92 ? 9.641 -6.622 11.581 1.00 91.62 92 PRO A N 1
ATOM 728 C CA . PRO A 1 92 ? 10.613 -7.649 11.207 1.00 91.62 92 PRO A CA 1
ATOM 729 C C . PRO A 1 92 ? 11.872 -7.080 10.546 1.00 91.62 92 PRO A C 1
ATOM 731 O O . PRO A 1 92 ? 12.820 -7.824 10.297 1.00 91.62 92 PRO A O 1
ATOM 734 N N . TYR A 1 93 ? 11.877 -5.784 10.225 1.00 92.50 93 TYR A N 1
ATOM 735 C CA . TYR A 1 93 ? 12.995 -5.101 9.589 1.00 92.50 93 TYR A CA 1
ATOM 736 C C . TYR A 1 93 ? 13.283 -3.781 10.295 1.00 92.50 93 TYR A C 1
ATOM 738 O O . TYR A 1 93 ? 12.358 -3.036 10.616 1.00 92.50 93 TYR A O 1
ATOM 746 N N . GLU A 1 94 ? 14.570 -3.472 10.450 1.00 89.50 94 GLU A N 1
ATOM 747 C CA . GLU A 1 94 ? 15.032 -2.166 10.930 1.00 89.50 94 GLU A CA 1
ATOM 748 C C . GLU A 1 94 ? 14.738 -1.054 9.915 1.00 89.50 94 GLU A C 1
ATOM 750 O O . GLU A 1 94 ? 14.360 0.042 10.307 1.00 89.50 94 GLU A O 1
ATOM 755 N N . ASP A 1 95 ? 14.866 -1.334 8.608 1.00 90.06 95 ASP A N 1
ATOM 756 C CA . ASP A 1 95 ? 14.535 -0.379 7.543 1.00 90.06 95 ASP A CA 1
ATOM 757 C C . ASP A 1 95 ? 13.006 -0.235 7.396 1.00 90.06 95 ASP A C 1
ATOM 759 O O . ASP A 1 95 ? 12.343 -1.166 6.908 1.00 90.06 95 ASP A O 1
ATOM 763 N N . PRO A 1 96 ? 12.430 0.943 7.700 1.00 91.38 96 PRO A N 1
ATOM 764 C CA . PRO A 1 96 ? 10.986 1.174 7.625 1.00 91.38 96 PRO A CA 1
ATOM 765 C C . PRO A 1 96 ? 10.416 0.976 6.217 1.00 91.38 96 PRO A C 1
ATOM 767 O O . PRO A 1 96 ? 9.269 0.549 6.051 1.00 91.38 96 PRO A O 1
ATOM 770 N N . ARG A 1 97 ? 11.235 1.182 5.174 1.00 88.06 97 ARG A N 1
ATOM 771 C CA . ARG A 1 97 ? 10.841 0.938 3.779 1.00 88.06 97 ARG A CA 1
ATOM 772 C C . ARG A 1 97 ? 10.621 -0.543 3.508 1.00 88.06 97 ARG A C 1
ATOM 774 O O . ARG A 1 97 ? 9.775 -0.884 2.683 1.00 88.06 97 ARG A O 1
ATOM 781 N N . ARG A 1 98 ? 11.379 -1.433 4.161 1.00 91.38 98 ARG A N 1
ATOM 782 C CA . ARG A 1 98 ? 11.192 -2.889 4.047 1.00 91.38 98 ARG A CA 1
ATOM 783 C C . ARG A 1 98 ? 9.939 -3.324 4.796 1.00 91.38 98 ARG A C 1
ATOM 785 O O . ARG A 1 98 ? 9.145 -4.070 4.230 1.00 91.38 98 ARG A O 1
ATOM 792 N N . THR A 1 99 ? 9.704 -2.783 5.989 1.00 94.06 99 THR A N 1
ATOM 793 C CA . THR A 1 99 ? 8.472 -3.021 6.760 1.00 94.06 99 THR A CA 1
ATOM 794 C C . THR A 1 99 ? 7.227 -2.619 5.967 1.00 94.06 99 THR A C 1
ATOM 796 O O . THR A 1 99 ? 6.289 -3.408 5.862 1.00 94.06 99 THR A O 1
ATOM 799 N N . GLY A 1 100 ? 7.257 -1.473 5.278 1.00 94.62 100 GLY A N 1
ATOM 800 C CA . GLY A 1 100 ? 6.184 -1.027 4.379 1.00 94.62 100 GLY A CA 1
ATOM 801 C C . GLY A 1 100 ? 5.862 -1.980 3.219 1.00 94.62 100 GLY A C 1
ATOM 802 O O . GLY A 1 100 ? 4.732 -1.985 2.725 1.00 94.62 100 GLY A O 1
ATOM 803 N N . LYS A 1 101 ? 6.804 -2.837 2.794 1.00 94.38 101 LYS A N 1
ATOM 804 C CA . LYS A 1 101 ? 6.556 -3.826 1.727 1.00 94.38 101 LYS A CA 1
ATOM 805 C C . LYS A 1 101 ? 5.618 -4.950 2.170 1.00 94.38 101 LYS A C 1
ATOM 807 O O . LYS A 1 101 ? 4.959 -5.532 1.313 1.00 94.38 101 LYS A O 1
ATOM 812 N N . ILE A 1 102 ? 5.529 -5.240 3.470 1.00 95.00 102 ILE A N 1
ATOM 813 C CA . ILE A 1 102 ? 4.679 -6.315 3.998 1.00 95.00 102 ILE A CA 1
ATOM 814 C C . ILE A 1 102 ? 3.203 -6.036 3.713 1.00 95.00 102 ILE A C 1
ATOM 816 O O . ILE A 1 102 ? 2.610 -6.806 2.953 1.00 95.00 102 ILE A O 1
ATOM 820 N N . PRO A 1 103 ? 2.594 -4.947 4.228 1.00 96.06 103 PRO A N 1
ATOM 821 C CA . PRO A 1 103 ? 1.198 -4.675 3.933 1.00 96.06 103 PRO A CA 1
ATOM 822 C C . PRO A 1 103 ? 1.006 -4.403 2.441 1.00 96.06 103 PRO A C 1
ATOM 824 O O . PRO A 1 103 ? 0.028 -4.880 1.887 1.00 96.06 103 PRO A O 1
ATOM 827 N N . LYS A 1 104 ? 1.971 -3.773 1.751 1.00 95.88 104 LYS A N 1
ATOM 828 C CA . LYS A 1 104 ? 1.910 -3.529 0.299 1.00 95.88 104 LYS A CA 1
ATOM 829 C C . LYS A 1 104 ? 1.701 -4.789 -0.538 1.00 95.88 104 LYS A C 1
ATOM 831 O O . LYS A 1 104 ? 0.931 -4.759 -1.494 1.00 95.88 104 LYS A O 1
ATOM 836 N N . LEU A 1 105 ? 2.410 -5.870 -0.221 1.00 95.12 105 LEU A N 1
ATOM 837 C CA . LEU A 1 105 ? 2.356 -7.117 -0.989 1.00 95.12 105 LEU A CA 1
ATOM 838 C C . LEU A 1 105 ? 1.300 -8.090 -0.451 1.00 95.12 105 LEU A C 1
ATOM 840 O O . LEU A 1 105 ? 0.799 -8.928 -1.199 1.00 95.12 105 LEU A O 1
ATOM 844 N N . LEU A 1 106 ? 0.949 -7.989 0.834 1.00 95.25 106 LEU A N 1
ATOM 845 C CA . LEU A 1 106 ? 0.140 -8.986 1.538 1.00 95.25 106 LEU A CA 1
ATOM 846 C C . LEU A 1 106 ? -1.221 -8.465 2.020 1.00 95.25 106 LEU A C 1
ATOM 848 O O . LEU A 1 106 ? -1.824 -9.102 2.884 1.00 95.25 106 LEU A O 1
ATOM 852 N N . LEU A 1 107 ? -1.757 -7.375 1.448 1.00 96.19 107 LEU A N 1
ATOM 853 C CA . LEU A 1 107 ? -3.116 -6.900 1.775 1.00 96.19 107 LEU A CA 1
ATOM 854 C C . LEU A 1 107 ? -4.160 -8.017 1.692 1.00 96.19 107 LEU A C 1
ATOM 856 O O . LEU A 1 107 ? -4.988 -8.134 2.584 1.00 96.19 107 LEU A O 1
ATOM 860 N N . HIS A 1 108 ? -4.075 -8.877 0.677 1.00 93.88 108 HIS A N 1
ATOM 861 C CA . HIS A 1 108 ? -4.987 -10.010 0.492 1.00 93.88 108 HIS A CA 1
ATOM 862 C C . HIS A 1 108 ? -4.955 -11.028 1.648 1.00 93.88 108 HIS A C 1
ATOM 864 O O . HIS A 1 108 ? -5.914 -11.765 1.844 1.00 93.88 108 HIS A O 1
ATOM 870 N N . ARG A 1 109 ? -3.863 -11.085 2.426 1.00 94.50 109 ARG A N 1
ATOM 871 C CA . ARG A 1 109 ? -3.763 -11.928 3.630 1.00 94.50 109 ARG A CA 1
ATOM 872 C C . ARG A 1 109 ? -4.230 -11.203 4.887 1.00 94.50 109 ARG A C 1
ATOM 874 O O . ARG A 1 109 ? -4.735 -11.852 5.794 1.00 94.50 109 ARG A O 1
ATOM 881 N N . LEU A 1 110 ? -4.014 -9.890 4.950 1.00 96.31 110 LEU A N 1
ATOM 882 C CA . LEU A 1 110 ? -4.412 -9.044 6.078 1.00 96.31 110 LEU A CA 1
ATOM 883 C C . LEU A 1 110 ? -5.917 -8.729 6.065 1.00 96.31 110 LEU A C 1
ATOM 885 O O . LEU A 1 110 ? -6.520 -8.595 7.121 1.00 96.31 110 LEU A O 1
ATOM 889 N N . PHE A 1 111 ? -6.523 -8.661 4.879 1.00 97.25 111 PHE A N 1
ATOM 890 C CA . PHE A 1 111 ? -7.948 -8.419 4.656 1.00 97.25 111 PHE A CA 1
ATOM 891 C C . PHE A 1 111 ? -8.566 -9.609 3.905 1.00 97.25 111 PHE A C 1
ATOM 893 O O . PHE A 1 111 ? -8.873 -9.496 2.720 1.00 97.25 111 PHE A O 1
ATOM 900 N N . PRO A 1 112 ? -8.748 -10.770 4.558 1.00 94.50 112 PRO A N 1
ATOM 901 C CA . PRO A 1 112 ? -9.160 -12.003 3.879 1.00 94.50 112 PRO A CA 1
ATOM 902 C C . PRO A 1 112 ? -10.575 -11.943 3.282 1.00 94.50 112 PRO A C 1
ATOM 904 O O . PRO A 1 112 ? -10.916 -12.751 2.424 1.00 94.50 112 PRO A O 1
ATOM 907 N N . ASN A 1 113 ? -11.399 -10.999 3.739 1.00 96.69 113 ASN A N 1
ATOM 908 C CA . ASN A 1 113 ? -12.800 -10.871 3.352 1.00 96.69 113 ASN A CA 1
ATOM 909 C C . ASN A 1 113 ? -13.052 -9.807 2.276 1.00 96.69 113 ASN A C 1
ATOM 911 O O . ASN A 1 113 ? -14.209 -9.616 1.898 1.00 96.69 113 ASN A O 1
ATOM 915 N N . VAL A 1 114 ? -12.010 -9.105 1.813 1.00 97.38 114 VAL A N 1
ATOM 916 C CA . VAL A 1 114 ? -12.165 -7.995 0.872 1.00 97.38 114 VAL A CA 1
ATOM 917 C C . VAL A 1 114 ? -12.202 -8.477 -0.578 1.00 97.38 114 VAL A C 1
ATOM 919 O O . VAL A 1 114 ? -11.443 -9.362 -0.971 1.00 97.38 114 VAL A O 1
ATOM 922 N N . ARG A 1 115 ? -13.050 -7.860 -1.403 1.00 96.81 115 ARG A N 1
ATOM 923 C CA . ARG A 1 115 ? -13.150 -8.163 -2.835 1.00 96.81 115 ARG A CA 1
ATOM 924 C C . ARG A 1 115 ? -12.082 -7.455 -3.670 1.00 96.81 115 ARG A C 1
ATOM 926 O O . ARG A 1 115 ? -11.560 -8.043 -4.615 1.00 96.81 115 ARG A O 1
ATOM 933 N N . PHE A 1 116 ? -11.752 -6.209 -3.335 1.00 97.62 116 PHE A N 1
ATOM 934 C CA . PHE A 1 116 ? -10.731 -5.418 -4.023 1.00 97.62 116 PHE A CA 1
ATOM 935 C C . PHE A 1 116 ? -9.786 -4.732 -3.035 1.00 97.62 116 PHE A C 1
ATOM 937 O O . PHE A 1 116 ? -10.192 -4.284 -1.965 1.00 97.62 116 PHE A O 1
ATOM 944 N N . SER A 1 117 ? -8.521 -4.576 -3.424 1.00 97.56 117 SER A N 1
ATOM 945 C CA . SER A 1 117 ? -7.536 -3.823 -2.647 1.00 97.56 117 SER A CA 1
ATOM 946 C C . SER A 1 117 ? -6.805 -2.808 -3.516 1.00 97.56 117 SER A C 1
ATOM 948 O O . SER A 1 117 ? -6.306 -3.155 -4.588 1.00 97.56 117 SER A O 1
ATOM 950 N N . VAL A 1 118 ? -6.683 -1.579 -3.025 1.00 97.69 118 VAL A N 1
ATOM 951 C CA . VAL A 1 118 ? -5.879 -0.511 -3.621 1.00 97.69 118 VAL A CA 1
ATOM 952 C C . VAL A 1 118 ? -4.764 -0.153 -2.649 1.00 97.69 118 VAL A C 1
ATOM 954 O O . VAL A 1 118 ? -5.025 0.287 -1.533 1.00 97.69 118 VAL A O 1
ATOM 957 N N . TRP A 1 119 ? -3.516 -0.306 -3.083 1.00 97.88 119 TRP A N 1
ATOM 958 C CA . TRP A 1 119 ? -2.364 0.220 -2.356 1.00 97.88 119 TRP A CA 1
ATOM 959 C C . TRP A 1 119 ? -1.983 1.606 -2.880 1.00 97.88 119 TRP A C 1
ATOM 961 O O . TRP A 1 119 ? -1.797 1.779 -4.088 1.00 97.88 119 TRP A O 1
ATOM 971 N N . ILE A 1 120 ? -1.785 2.569 -1.979 1.00 96.69 120 ILE A N 1
ATOM 972 C CA . ILE A 1 120 ? -1.225 3.886 -2.291 1.00 96.69 120 ILE A CA 1
ATOM 973 C C . ILE A 1 120 ? -0.025 4.188 -1.386 1.00 96.69 120 ILE A C 1
ATOM 975 O O . ILE A 1 120 ? -0.092 4.092 -0.164 1.00 96.69 120 ILE A O 1
ATOM 979 N N . ASP A 1 121 ? 1.103 4.529 -2.006 1.00 93.88 121 ASP A N 1
ATOM 980 C CA . ASP A 1 121 ? 2.320 4.944 -1.298 1.00 93.88 121 ASP A CA 1
ATOM 981 C C . ASP A 1 121 ? 2.051 6.222 -0.490 1.00 93.88 121 ASP A C 1
ATOM 983 O O . ASP A 1 121 ? 1.393 7.122 -1.007 1.00 93.88 121 ASP A O 1
ATOM 987 N N . ALA A 1 122 ? 2.544 6.317 0.747 1.00 93.44 122 ALA A N 1
ATOM 988 C CA . ALA A 1 122 ? 2.164 7.393 1.670 1.00 93.44 122 ALA A CA 1
ATOM 989 C C . ALA A 1 122 ? 2.520 8.804 1.180 1.00 93.44 122 ALA A C 1
ATOM 991 O O . ALA A 1 122 ? 1.809 9.761 1.481 1.00 93.44 122 ALA A O 1
ATOM 992 N N . LYS A 1 123 ? 3.566 8.939 0.357 1.00 91.56 123 LYS A N 1
ATOM 993 C CA . LYS A 1 123 ? 3.926 10.214 -0.282 1.00 91.56 123 LYS A CA 1
ATOM 994 C C . LYS A 1 123 ? 2.925 10.677 -1.348 1.00 91.56 123 LYS A C 1
ATOM 996 O O . LYS A 1 123 ? 3.009 11.810 -1.817 1.00 91.56 123 LYS A O 1
ATOM 1001 N N . LEU A 1 124 ? 2.042 9.790 -1.811 1.00 94.06 124 LEU A N 1
ATOM 1002 C CA . LEU A 1 124 ? 1.046 10.071 -2.839 1.00 94.06 124 LEU A CA 1
ATOM 1003 C C . LEU A 1 124 ? -0.316 10.339 -2.202 1.00 94.06 124 LEU A C 1
ATOM 1005 O O . LEU A 1 124 ? -0.684 9.760 -1.186 1.00 94.06 124 LEU A O 1
ATOM 1009 N N . GLN A 1 125 ? -1.102 11.185 -2.860 1.00 96.00 125 GLN A N 1
ATOM 1010 C CA . GLN A 1 125 ? -2.470 11.482 -2.457 1.00 96.00 125 GLN A CA 1
ATOM 1011 C C . GLN A 1 125 ? -3.465 10.816 -3.409 1.00 96.00 125 GLN A C 1
ATOM 1013 O O . GLN A 1 125 ? -3.355 10.941 -4.630 1.00 96.00 125 GLN A O 1
ATOM 1018 N N . LEU A 1 126 ? -4.480 10.151 -2.852 1.00 96.81 126 LEU A N 1
ATOM 1019 C CA . LEU A 1 126 ? -5.631 9.695 -3.625 1.00 96.81 126 LEU A CA 1
ATOM 1020 C C . LEU A 1 126 ? -6.526 10.907 -3.913 1.00 96.81 126 LEU A C 1
ATOM 1022 O O . LEU A 1 126 ? -7.170 11.428 -3.007 1.00 96.81 126 LEU A O 1
ATOM 1026 N N . VAL A 1 127 ? -6.533 11.387 -5.156 1.00 96.44 127 VAL A N 1
ATOM 1027 C CA . VAL A 1 127 ? -7.230 12.631 -5.550 1.00 96.44 127 VAL A CA 1
ATOM 1028 C C . VAL A 1 127 ? -8.585 12.411 -6.229 1.00 96.44 127 VAL A C 1
ATOM 1030 O O . VAL A 1 127 ? -9.274 13.375 -6.562 1.00 96.44 127 VAL A O 1
ATOM 1033 N N . VAL A 1 128 ? -8.962 11.155 -6.453 1.00 95.62 128 VAL A N 1
ATOM 1034 C CA . VAL A 1 128 ? -10.220 10.738 -7.080 1.00 95.62 128 VAL A CA 1
ATOM 1035 C C . VAL A 1 128 ? -10.821 9.582 -6.295 1.00 95.62 128 VAL A C 1
ATOM 1037 O O . VAL A 1 128 ? -10.113 8.882 -5.572 1.00 95.62 128 VAL A O 1
ATOM 1040 N N . ASP A 1 129 ? -12.119 9.364 -6.470 1.00 97.62 129 ASP A N 1
ATOM 1041 C CA . ASP A 1 129 ? -12.826 8.259 -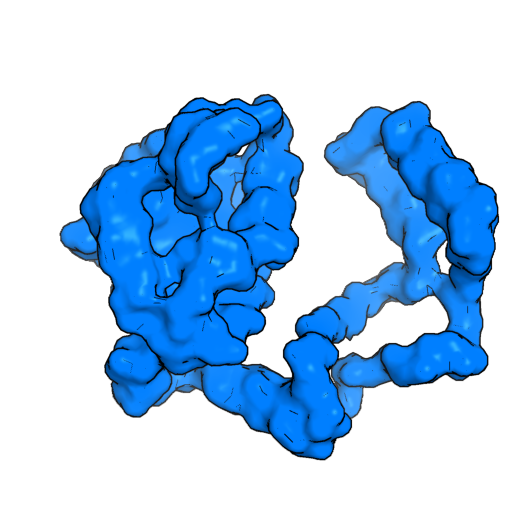5.838 1.00 97.62 129 ASP A CA 1
ATOM 1042 C C . ASP A 1 129 ? -12.184 6.891 -6.174 1.00 97.62 129 ASP A C 1
ATOM 1044 O O . ASP A 1 129 ? -11.898 6.621 -7.347 1.00 97.62 129 ASP A O 1
ATOM 1048 N N . PRO A 1 130 ? -11.935 6.013 -5.182 1.00 97.25 130 PRO A N 1
ATOM 1049 C CA . PRO A 1 130 ? -11.183 4.781 -5.406 1.00 97.25 130 PRO A CA 1
ATOM 1050 C C . PRO A 1 130 ? -11.912 3.780 -6.314 1.00 97.25 130 PRO A C 1
ATOM 1052 O O . PRO A 1 130 ? -11.249 3.003 -7.002 1.00 97.25 130 PRO A O 1
ATOM 1055 N N . TYR A 1 131 ? -13.246 3.822 -6.406 1.00 97.38 131 TYR A N 1
ATOM 1056 C CA . TYR A 1 131 ? -13.979 2.963 -7.341 1.00 97.38 131 TYR A CA 1
ATOM 1057 C C . TYR A 1 131 ? -13.724 3.345 -8.804 1.00 97.38 131 TYR A C 1
ATOM 1059 O O . TYR A 1 131 ? -13.740 2.470 -9.668 1.00 97.38 131 TYR A O 1
ATOM 1067 N N . LEU A 1 132 ? -13.388 4.609 -9.095 1.00 96.50 132 LEU A N 1
ATOM 1068 C CA . LEU A 1 132 ? -12.983 5.022 -10.445 1.00 96.50 132 LEU A CA 1
ATOM 1069 C C . LEU A 1 132 ? -11.649 4.393 -10.864 1.00 96.50 132 LEU A C 1
ATOM 1071 O O . LEU A 1 132 ? -11.410 4.200 -12.056 1.00 96.50 132 LEU A O 1
ATOM 1075 N N . LEU A 1 133 ? -10.782 4.045 -9.906 1.00 94.75 133 LEU A N 1
ATOM 1076 C CA . LEU A 1 133 ? -9.560 3.296 -10.199 1.00 94.75 133 LEU A CA 1
ATOM 1077 C C . LEU A 1 133 ? -9.896 1.866 -10.630 1.00 94.75 133 LEU A C 1
ATOM 1079 O O . LEU A 1 133 ? -9.376 1.401 -11.645 1.00 94.75 133 LEU A O 1
ATOM 1083 N N . LEU A 1 134 ? -10.789 1.190 -9.898 1.00 95.94 134 LEU A N 1
ATOM 1084 C CA . LEU A 1 134 ? -11.243 -0.160 -10.251 1.00 95.94 134 LEU A CA 1
ATOM 1085 C C . LEU A 1 134 ? -11.925 -0.165 -11.619 1.00 95.94 134 LEU A C 1
ATOM 1087 O O . LEU A 1 134 ? -11.611 -0.992 -12.472 1.00 95.94 134 LEU A O 1
ATOM 1091 N N . GLU A 1 135 ? -12.804 0.803 -11.855 1.00 95.88 135 GLU A N 1
ATOM 1092 C CA . GLU A 1 135 ? -13.528 0.949 -13.110 1.00 95.88 135 GLU A CA 1
ATOM 1093 C C . GLU A 1 135 ? -12.576 1.135 -14.296 1.00 95.88 135 GLU A C 1
ATOM 1095 O O . GLU A 1 135 ? -12.624 0.367 -15.263 1.00 95.88 135 GLU A O 1
ATOM 1100 N N . ARG A 1 136 ? -11.642 2.089 -14.190 1.00 93.44 136 ARG A N 1
ATOM 1101 C CA . ARG A 1 136 ? -10.724 2.438 -15.278 1.00 93.44 136 ARG A CA 1
ATOM 1102 C C . ARG A 1 136 ? -9.696 1.348 -15.562 1.00 93.44 136 ARG A C 1
ATOM 1104 O O . ARG A 1 136 ? -9.377 1.117 -16.732 1.00 93.44 136 ARG A O 1
ATOM 1111 N N . PHE A 1 137 ? -9.131 0.741 -14.519 1.00 92.50 137 PHE A N 1
ATOM 1112 C CA . PHE A 1 137 ? -7.959 -0.130 -14.648 1.00 92.50 137 PHE A CA 1
ATOM 1113 C C . PHE A 1 137 ? -8.278 -1.621 -14.596 1.00 92.50 137 PHE A C 1
ATOM 1115 O O . PHE A 1 137 ? -7.522 -2.398 -15.175 1.00 92.50 137 PHE A O 1
ATOM 1122 N N . LEU A 1 138 ? -9.379 -2.022 -13.957 1.00 94.06 138 LEU A N 1
ATOM 1123 C CA . LEU A 1 138 ? -9.781 -3.424 -13.865 1.00 94.06 138 LEU A CA 1
ATOM 1124 C C . LEU A 1 138 ? -10.988 -3.702 -14.761 1.00 94.06 138 LEU A C 1
ATOM 1126 O O . LEU A 1 138 ? -10.860 -4.431 -15.740 1.00 94.06 138 LEU A O 1
ATOM 1130 N N . TRP A 1 139 ? -12.140 -3.082 -14.493 1.00 94.81 139 TRP A N 1
ATOM 1131 C CA . TRP A 1 139 ? -13.406 -3.465 -15.133 1.00 94.81 139 TRP A CA 1
ATOM 1132 C C . TRP A 1 139 ? -13.432 -3.161 -16.634 1.00 94.81 139 TRP A C 1
ATOM 1134 O O . TRP A 1 139 ? -13.684 -4.062 -17.429 1.00 94.81 139 TRP A O 1
ATOM 1144 N N . ARG A 1 140 ? -13.070 -1.938 -17.056 1.00 94.50 140 ARG A N 1
ATOM 1145 C CA . ARG A 1 140 ? -12.983 -1.574 -18.489 1.00 94.50 140 ARG A CA 1
ATOM 1146 C C . ARG A 1 140 ? -11.957 -2.389 -19.273 1.00 94.50 140 ARG A C 1
ATOM 1148 O O . ARG A 1 140 ? -12.018 -2.433 -20.499 1.00 94.50 140 ARG A O 1
ATOM 1155 N N . LYS A 1 141 ? -10.963 -2.949 -18.584 1.00 90.50 141 LYS A N 1
ATOM 1156 C CA . LYS A 1 141 ? -9.872 -3.724 -19.189 1.00 90.50 141 LYS A CA 1
ATOM 1157 C C . LYS A 1 141 ? -10.074 -5.229 -19.075 1.00 90.50 141 LYS A C 1
ATOM 1159 O O . LYS A 1 141 ? -9.316 -5.962 -19.697 1.00 90.50 141 LYS A O 1
ATOM 1164 N N . ASN A 1 142 ? -11.094 -5.666 -18.334 1.00 93.19 142 ASN A N 1
ATOM 1165 C CA . ASN A 1 142 ? -11.288 -7.056 -17.943 1.00 93.19 142 ASN A CA 1
ATOM 1166 C C . ASN A 1 142 ? -10.017 -7.669 -17.313 1.00 93.19 142 ASN A C 1
ATOM 1168 O O . ASN A 1 142 ? -9.605 -8.775 -17.655 1.00 93.19 142 ASN A O 1
ATOM 1172 N N . SER A 1 143 ? -9.373 -6.913 -16.417 1.00 92.12 143 SER A N 1
ATOM 1173 C CA . SER A 1 143 ? -8.130 -7.299 -15.735 1.00 92.12 143 SER A CA 1
ATOM 1174 C C . SER A 1 143 ? -8.378 -7.597 -14.258 1.00 92.12 143 SER A C 1
ATOM 1176 O O . SER A 1 143 ? -9.185 -6.932 -13.612 1.00 92.12 143 SER A O 1
ATOM 1178 N N . SER A 1 144 ? -7.634 -8.549 -13.693 1.00 92.69 144 SER A N 1
ATOM 1179 C CA . SER A 1 144 ? -7.678 -8.875 -12.258 1.00 92.69 144 SER A CA 1
ATOM 1180 C C . SER A 1 144 ? -6.726 -8.031 -11.405 1.00 92.69 144 SER A C 1
ATOM 1182 O O . SER A 1 144 ? -6.891 -7.953 -10.190 1.00 92.69 144 SER A O 1
ATOM 1184 N N . PHE A 1 145 ? -5.730 -7.393 -12.023 1.00 92.75 145 PHE A N 1
ATOM 1185 C CA . PHE A 1 145 ? -4.701 -6.627 -11.331 1.00 92.75 145 PHE A CA 1
ATOM 1186 C C . PHE A 1 145 ? -4.143 -5.512 -12.221 1.00 92.75 145 PHE A C 1
ATOM 1188 O O . PHE A 1 145 ? -4.085 -5.645 -13.444 1.00 92.75 145 PHE A O 1
ATOM 1195 N N . ALA A 1 146 ? -3.719 -4.415 -11.597 1.00 92.44 146 ALA A N 1
ATOM 1196 C CA . ALA A 1 146 ? -3.084 -3.290 -12.267 1.00 92.44 146 ALA A CA 1
ATOM 1197 C C . ALA A 1 146 ? -1.987 -2.699 -11.374 1.00 92.44 146 ALA A C 1
ATOM 1199 O O . ALA A 1 146 ? -2.159 -2.578 -10.162 1.00 92.44 146 ALA A O 1
ATOM 1200 N N . ILE A 1 147 ? -0.874 -2.289 -11.986 1.00 90.06 147 ILE A N 1
ATOM 1201 C CA . ILE A 1 147 ? 0.211 -1.558 -11.323 1.00 90.06 147 ILE A CA 1
ATOM 1202 C C . ILE A 1 147 ? 0.448 -0.264 -12.092 1.00 90.06 147 ILE A C 1
ATOM 1204 O O . ILE A 1 147 ? 0.374 -0.236 -13.323 1.00 90.06 147 ILE A O 1
ATOM 1208 N N . SER A 1 148 ? 0.747 0.816 -11.373 1.00 86.94 148 SER A N 1
ATOM 1209 C CA . SER A 1 148 ? 1.160 2.063 -12.001 1.00 86.94 148 SER A CA 1
ATOM 1210 C C . SER A 1 148 ? 2.464 1.882 -12.779 1.00 86.94 148 SER A C 1
ATOM 1212 O O . SER A 1 148 ? 3.455 1.336 -12.292 1.00 86.94 148 SER A O 1
ATOM 1214 N N . ARG A 1 149 ? 2.474 2.396 -14.008 1.00 83.62 149 ARG A N 1
ATOM 1215 C CA . ARG A 1 149 ? 3.692 2.511 -14.802 1.00 83.62 149 ARG A CA 1
ATOM 1216 C C . ARG A 1 149 ? 4.679 3.423 -14.067 1.00 83.62 149 ARG A C 1
ATOM 1218 O O . ARG A 1 149 ? 4.340 4.555 -13.723 1.00 83.62 149 ARG A O 1
ATOM 1225 N N . HIS A 1 150 ? 5.904 2.950 -13.851 1.00 84.88 150 HIS A N 1
ATOM 1226 C CA . HIS A 1 150 ? 6.954 3.788 -13.285 1.00 84.88 150 HIS A CA 1
ATOM 1227 C C . HIS A 1 150 ? 7.295 4.935 -14.259 1.00 84.88 150 HIS A C 1
ATOM 1229 O O . HIS A 1 150 ? 7.315 4.756 -15.469 1.00 84.88 150 HIS A O 1
ATOM 1235 N N . TYR A 1 151 ? 7.525 6.144 -13.752 1.00 82.62 151 TYR A N 1
ATOM 1236 C CA . TYR A 1 151 ? 7.527 7.373 -14.563 1.00 82.62 151 TYR A CA 1
ATOM 1237 C C . TYR A 1 151 ? 8.804 7.598 -15.396 1.00 82.62 151 TYR A C 1
ATOM 1239 O O . TYR A 1 151 ? 8.838 8.509 -16.219 1.00 82.62 151 TYR A O 1
ATOM 1247 N N . ARG A 1 152 ? 9.866 6.811 -15.173 1.00 85.94 152 ARG A N 1
ATOM 1248 C CA . ARG A 1 152 ? 11.164 6.950 -15.871 1.00 85.94 152 ARG A CA 1
ATOM 1249 C C . ARG A 1 152 ? 11.713 5.628 -16.388 1.00 85.94 152 ARG A C 1
ATOM 1251 O O . ARG A 1 152 ? 11.978 5.498 -17.571 1.00 85.94 152 ARG A O 1
ATOM 1258 N N . ARG A 1 153 ? 11.903 4.674 -15.481 1.00 88.94 153 ARG A N 1
ATOM 1259 C CA . ARG A 1 153 ? 12.502 3.362 -15.760 1.00 88.94 153 ARG A CA 1
ATOM 1260 C C . ARG A 1 153 ? 11.429 2.317 -16.036 1.00 88.94 153 ARG A C 1
ATOM 1262 O O . ARG A 1 153 ? 10.433 2.285 -15.314 1.00 88.94 153 ARG A O 1
ATOM 1269 N N . PHE A 1 154 ? 11.649 1.499 -17.060 1.00 87.00 154 PHE A N 1
ATOM 1270 C CA . PHE A 1 154 ? 10.749 0.413 -17.481 1.00 87.00 154 PHE A CA 1
ATOM 1271 C C . PHE A 1 154 ? 11.410 -0.959 -17.410 1.00 87.00 154 PHE A C 1
ATOM 1273 O O . PHE A 1 154 ? 10.730 -1.971 -17.556 1.00 87.00 154 PHE A O 1
ATOM 1280 N N . ASP A 1 155 ? 12.717 -0.979 -17.170 1.00 90.25 155 ASP A N 1
ATOM 1281 C CA . ASP A 1 155 ? 13.511 -2.182 -17.050 1.00 90.25 155 ASP A CA 1
ATOM 1282 C C . ASP A 1 155 ? 13.949 -2.390 -15.594 1.00 90.25 155 ASP A C 1
ATOM 1284 O O . ASP A 1 155 ? 14.399 -1.464 -14.915 1.00 90.25 155 ASP A O 1
ATOM 1288 N N . VAL A 1 156 ? 13.817 -3.626 -15.120 1.00 92.75 156 VAL A N 1
ATOM 1289 C CA . VAL A 1 156 ? 14.266 -4.063 -13.797 1.00 92.75 156 VAL A CA 1
ATOM 1290 C C . VAL A 1 156 ? 15.779 -3.911 -13.627 1.00 92.75 156 VAL A C 1
ATOM 1292 O O . VAL A 1 156 ? 16.226 -3.561 -12.538 1.00 92.75 156 VAL A O 1
ATOM 1295 N N . TYR A 1 157 ? 16.565 -4.114 -14.691 1.00 94.88 157 TYR A N 1
ATOM 1296 C CA . TYR A 1 157 ? 18.024 -3.995 -14.633 1.00 94.88 157 TYR A CA 1
ATOM 1297 C C . TYR A 1 157 ? 18.448 -2.530 -14.500 1.00 94.88 157 TYR A C 1
ATOM 1299 O O . TYR A 1 157 ? 19.315 -2.205 -13.695 1.00 94.88 157 TYR A O 1
ATOM 1307 N N . GLU A 1 158 ? 17.775 -1.620 -15.210 1.00 95.12 158 GLU A N 1
ATOM 1308 C CA . GLU A 1 158 ? 17.982 -0.176 -15.040 1.00 95.12 158 GLU A CA 1
ATOM 1309 C C . GLU A 1 158 ? 17.548 0.299 -13.646 1.00 95.12 158 GLU A C 1
ATOM 1311 O O . GLU A 1 158 ? 18.204 1.140 -13.030 1.00 95.12 158 GLU A O 1
ATOM 1316 N N . GLU A 1 159 ? 16.430 -0.224 -13.129 1.00 94.88 159 GLU A N 1
ATOM 1317 C CA . GLU A 1 159 ? 15.967 0.063 -11.769 1.00 94.88 159 GLU A CA 1
ATOM 1318 C C . GLU A 1 159 ? 16.964 -0.439 -10.714 1.00 94.88 159 GLU A C 1
ATOM 1320 O O . GLU A 1 159 ? 17.168 0.243 -9.710 1.00 94.88 159 GLU A O 1
ATOM 1325 N N . ALA A 1 160 ? 17.619 -1.580 -10.942 1.00 96.12 160 ALA A N 1
ATOM 1326 C CA . ALA A 1 160 ? 18.647 -2.111 -10.053 1.00 96.12 160 ALA A CA 1
ATOM 1327 C C . ALA A 1 160 ? 19.866 -1.186 -9.964 1.00 96.12 160 ALA A C 1
ATOM 1329 O O . ALA A 1 160 ? 20.232 -0.774 -8.862 1.00 96.12 160 ALA A O 1
ATOM 1330 N N . GLU A 1 161 ? 20.431 -0.779 -11.104 1.00 96.56 161 GLU A N 1
ATOM 1331 C CA . GLU A 1 161 ? 21.558 0.164 -11.135 1.00 96.56 161 GLU A CA 1
ATOM 1332 C C . GLU A 1 161 ? 21.190 1.511 -10.499 1.00 96.56 161 GLU A C 1
ATOM 1334 O O . GLU A 1 161 ? 21.955 2.070 -9.713 1.00 96.56 161 GLU A O 1
ATOM 1339 N N . ALA A 1 162 ? 19.974 2.007 -10.750 1.00 95.56 162 ALA A N 1
ATOM 1340 C CA . ALA A 1 162 ? 19.490 3.232 -10.121 1.00 95.56 162 ALA A CA 1
ATOM 1341 C C . ALA A 1 162 ? 19.339 3.097 -8.594 1.00 95.56 162 ALA A C 1
ATOM 1343 O O . ALA A 1 162 ? 19.588 4.059 -7.866 1.00 95.56 162 ALA A O 1
ATOM 1344 N N . ASN A 1 163 ? 18.929 1.928 -8.093 1.00 94.31 163 ASN A N 1
ATOM 1345 C CA . ASN A 1 163 ? 18.811 1.676 -6.657 1.00 94.31 163 ASN A CA 1
ATOM 1346 C C . ASN A 1 163 ? 20.175 1.540 -5.971 1.00 94.31 163 ASN A C 1
ATOM 1348 O O . ASN A 1 163 ? 20.311 2.054 -4.858 1.00 94.31 163 ASN A O 1
ATOM 1352 N N . LYS A 1 164 ? 21.169 0.938 -6.643 1.00 95.75 164 LYS A N 1
ATOM 1353 C CA . LYS A 1 164 ? 22.570 0.909 -6.192 1.00 95.75 164 LYS A CA 1
ATOM 1354 C C . LYS A 1 164 ? 23.155 2.318 -6.120 1.00 95.75 164 LYS A C 1
ATOM 1356 O O . LYS A 1 164 ? 23.634 2.739 -5.073 1.00 95.75 164 LYS A O 1
ATOM 1361 N N . ALA A 1 165 ? 23.024 3.096 -7.196 1.00 96.12 165 ALA A N 1
ATOM 1362 C CA . ALA A 1 165 ? 23.520 4.472 -7.247 1.00 96.12 165 ALA A CA 1
ATOM 1363 C C . ALA A 1 165 ? 22.871 5.385 -6.190 1.00 96.12 165 ALA A C 1
ATOM 1365 O O . ALA A 1 165 ? 23.519 6.279 -5.655 1.00 96.12 165 ALA A O 1
ATOM 1366 N N . ALA A 1 166 ? 21.594 5.156 -5.873 1.00 93.50 166 ALA A N 1
ATOM 1367 C CA . ALA A 1 166 ? 20.871 5.894 -4.839 1.00 93.50 166 ALA A CA 1
ATOM 1368 C C . ALA A 1 166 ? 21.117 5.373 -3.408 1.00 93.50 166 ALA A C 1
ATOM 1370 O O . ALA A 1 166 ? 20.522 5.912 -2.475 1.00 93.50 166 ALA A O 1
ATOM 1371 N N . GLY A 1 167 ? 21.918 4.316 -3.227 1.00 92.38 167 GLY A N 1
ATOM 1372 C CA . GLY A 1 167 ? 22.213 3.730 -1.918 1.00 92.38 167 GLY A CA 1
ATOM 1373 C C . GLY A 1 167 ? 20.974 3.230 -1.172 1.00 92.38 167 GLY A C 1
ATOM 1374 O O . GLY A 1 167 ? 20.924 3.303 0.054 1.00 92.38 167 GLY A O 1
ATOM 1375 N N . LYS A 1 168 ? 19.931 2.776 -1.887 1.00 86.94 168 LYS A N 1
ATOM 1376 C CA . LYS A 1 168 ? 18.676 2.354 -1.234 1.00 86.94 168 LYS A CA 1
ATOM 1377 C C . LYS A 1 168 ? 18.812 1.039 -0.479 1.00 86.94 168 LYS A C 1
ATOM 1379 O O . LYS A 1 168 ? 18.114 0.840 0.510 1.00 86.94 168 LYS A O 1
ATOM 1384 N N . TYR A 1 169 ? 19.653 0.145 -0.985 1.00 88.62 169 TYR A N 1
ATOM 1385 C CA . TYR A 1 169 ? 19.994 -1.136 -0.382 1.00 88.62 169 TYR A CA 1
ATOM 1386 C C . TYR A 1 169 ? 21.461 -1.441 -0.664 1.00 88.62 169 TYR A C 1
ATOM 1388 O O . TYR A 1 169 ? 22.060 -0.827 -1.544 1.00 88.62 169 TYR A O 1
ATOM 1396 N N . ASP A 1 170 ? 22.008 -2.402 0.075 1.00 92.56 170 ASP A N 1
ATOM 1397 C CA . ASP A 1 170 ? 23.333 -2.941 -0.193 1.00 92.56 170 ASP A CA 1
ATOM 1398 C C . ASP A 1 170 ? 23.438 -3.479 -1.631 1.00 92.56 170 ASP A C 1
ATOM 1400 O O . ASP A 1 170 ? 22.529 -4.154 -2.128 1.00 92.56 170 ASP A O 1
ATOM 1404 N N . ASN A 1 171 ? 24.551 -3.162 -2.293 1.00 96.69 171 ASN A N 1
ATOM 1405 C CA . ASN A 1 171 ? 24.743 -3.477 -3.704 1.00 96.69 171 ASN A CA 1
ATOM 1406 C C . ASN A 1 171 ? 24.813 -4.986 -3.943 1.00 96.69 171 ASN A C 1
ATOM 1408 O O . ASN A 1 171 ? 24.181 -5.460 -4.883 1.00 96.69 171 ASN A O 1
ATOM 1412 N N . ALA A 1 172 ? 25.498 -5.739 -3.075 1.00 96.88 172 ALA A N 1
ATOM 1413 C CA . ALA A 1 172 ? 25.632 -7.185 -3.235 1.00 96.88 172 ALA A CA 1
ATOM 1414 C C . ALA A 1 172 ? 24.268 -7.884 -3.133 1.00 96.88 172 ALA A C 1
ATOM 1416 O O . ALA A 1 172 ? 23.966 -8.769 -3.928 1.00 96.88 172 ALA A O 1
ATOM 1417 N N . SER A 1 173 ? 23.402 -7.413 -2.230 1.00 94.62 173 SER A N 1
ATOM 1418 C CA . SER A 1 173 ? 22.021 -7.909 -2.121 1.00 94.62 173 SER A CA 1
ATOM 1419 C C . SER A 1 173 ? 21.184 -7.633 -3.381 1.00 94.62 173 SER A C 1
ATOM 1421 O O . SER A 1 173 ? 20.324 -8.432 -3.751 1.00 94.62 173 SER A O 1
ATOM 1423 N N . ILE A 1 174 ? 21.390 -6.482 -4.036 1.00 96.38 174 ILE A N 1
ATOM 1424 C CA . ILE A 1 174 ? 20.713 -6.163 -5.303 1.00 96.38 174 ILE A CA 1
ATOM 1425 C C . ILE A 1 174 ? 21.242 -7.063 -6.423 1.00 96.38 174 ILE A C 1
ATOM 1427 O O . ILE A 1 174 ? 20.441 -7.597 -7.190 1.00 96.38 174 ILE A O 1
ATOM 1431 N N . ASP A 1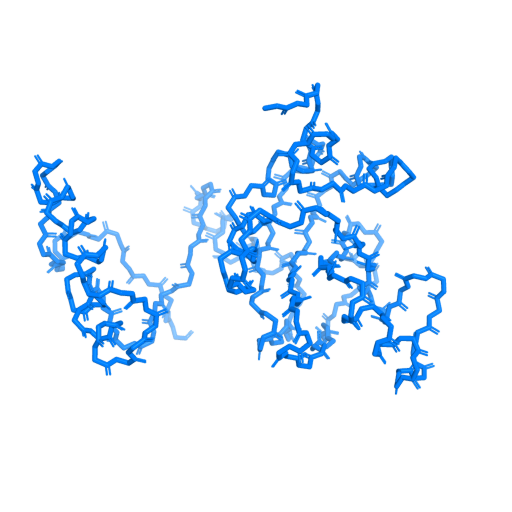 175 ? 22.560 -7.227 -6.510 1.00 97.69 175 ASP A N 1
ATOM 1432 C CA . ASP A 1 175 ? 23.205 -8.024 -7.552 1.00 97.69 175 ASP A CA 1
ATOM 1433 C C . ASP A 1 175 ? 22.778 -9.497 -7.463 1.00 97.69 175 ASP A C 1
ATOM 1435 O O . ASP A 1 175 ? 22.317 -10.048 -8.460 1.00 97.69 175 ASP A O 1
ATOM 1439 N N . GLU A 1 176 ? 22.778 -10.088 -6.262 1.00 97.62 176 GLU A N 1
ATOM 1440 C CA . GLU A 1 176 ? 22.291 -11.456 -6.026 1.00 97.62 176 GLU A CA 1
ATOM 1441 C C . GLU A 1 176 ? 20.839 -11.636 -6.500 1.00 97.62 176 GLU A C 1
ATOM 1443 O O . GLU A 1 176 ? 20.512 -12.588 -7.213 1.00 97.62 176 GLU A O 1
ATOM 1448 N N . GLN A 1 177 ? 19.956 -10.693 -6.158 1.00 96.75 177 GLN A N 1
ATOM 1449 C CA . GLN A 1 177 ? 18.551 -10.764 -6.550 1.00 96.75 177 GLN A CA 1
ATOM 1450 C C . GLN A 1 177 ? 18.360 -10.633 -8.069 1.00 96.75 177 GLN A C 1
ATOM 1452 O O . GLN A 1 177 ? 17.465 -11.264 -8.641 1.00 96.75 177 GLN A O 1
ATOM 1457 N N . ILE A 1 178 ? 19.173 -9.805 -8.723 1.00 97.75 178 ILE A N 1
ATOM 1458 C CA . ILE A 1 178 ? 19.135 -9.605 -10.171 1.00 97.75 178 ILE A CA 1
ATOM 1459 C C . ILE A 1 178 ? 19.691 -10.821 -10.910 1.00 97.75 178 ILE A C 1
ATOM 1461 O O . ILE A 1 178 ? 19.113 -11.222 -11.922 1.00 97.75 178 ILE A O 1
ATOM 1465 N N . ASP A 1 179 ? 20.755 -11.437 -10.401 1.00 97.69 179 ASP A N 1
ATOM 1466 C CA . ASP A 1 179 ? 21.302 -12.679 -10.945 1.00 97.69 179 ASP A CA 1
ATOM 1467 C C . ASP A 1 179 ? 20.313 -13.831 -10.806 1.00 97.69 179 ASP A C 1
ATOM 1469 O O . ASP A 1 179 ? 20.082 -14.554 -11.775 1.00 97.69 179 ASP A O 1
ATOM 1473 N N . PHE A 1 180 ? 19.632 -13.938 -9.662 1.00 97.94 180 PHE A N 1
ATOM 1474 C CA . PHE A 1 180 ? 18.516 -14.866 -9.505 1.00 97.94 180 PHE A CA 1
ATOM 1475 C C . PHE A 1 180 ? 17.452 -14.654 -10.593 1.00 97.94 180 PHE A C 1
ATOM 1477 O O . PHE A 1 180 ? 17.072 -15.602 -11.275 1.00 97.94 180 PHE A O 1
ATOM 1484 N N . TYR A 1 181 ? 17.018 -13.412 -10.831 1.00 96.88 181 TYR A N 1
ATOM 1485 C CA . TYR A 1 181 ? 16.037 -13.139 -11.884 1.00 96.88 181 TYR A CA 1
ATOM 1486 C C . TYR A 1 181 ? 16.535 -13.507 -13.286 1.00 96.88 181 TYR A C 1
ATOM 1488 O O . TYR A 1 181 ? 15.757 -14.036 -14.078 1.00 96.88 181 TYR A O 1
ATOM 1496 N N . ARG A 1 182 ? 17.808 -13.242 -13.611 1.00 95.81 182 ARG A N 1
ATOM 1497 C CA . ARG A 1 182 ? 18.409 -13.657 -14.894 1.00 95.81 182 ARG A CA 1
ATOM 1498 C C . ARG A 1 182 ? 18.385 -15.175 -15.047 1.00 95.81 182 ARG A C 1
ATOM 1500 O O . ARG A 1 182 ? 18.011 -15.664 -16.109 1.00 95.81 182 ARG A O 1
ATOM 1507 N N . ASN A 1 183 ? 18.736 -15.899 -13.988 1.00 97.38 183 ASN A N 1
ATOM 1508 C CA . ASN A 1 183 ? 18.756 -17.361 -13.980 1.00 97.38 183 ASN A CA 1
ATOM 1509 C C . ASN A 1 183 ? 17.348 -17.960 -14.129 1.00 97.38 183 ASN A C 1
ATOM 1511 O O . ASN A 1 183 ? 17.191 -18.967 -14.811 1.00 97.38 183 ASN A O 1
ATOM 1515 N N . GLU A 1 184 ? 16.322 -17.289 -13.601 1.00 97.25 184 GLU A N 1
ATOM 1516 C CA . GLU A 1 184 ? 14.905 -17.630 -13.812 1.00 97.25 184 GLU A CA 1
ATOM 1517 C C . GLU A 1 184 ? 14.367 -17.205 -15.198 1.00 97.25 184 GLU A C 1
ATOM 1519 O O . GLU A 1 184 ? 13.177 -17.335 -15.488 1.00 97.25 184 GLU A O 1
ATOM 1524 N N . GLY A 1 185 ? 15.223 -16.683 -16.083 1.00 95.44 185 GLY A N 1
ATOM 1525 C CA . GLY A 1 185 ? 14.868 -16.335 -17.460 1.00 95.44 185 GLY A CA 1
ATOM 1526 C C . GLY A 1 185 ? 14.281 -14.934 -17.639 1.00 95.44 185 GLY A C 1
ATOM 1527 O O . GLY A 1 185 ? 13.753 -14.619 -18.713 1.00 95.44 185 GLY A O 1
ATOM 1528 N N . LEU A 1 186 ? 14.377 -14.060 -16.629 1.00 93.44 186 LEU A N 1
ATOM 1529 C CA . LEU A 1 186 ? 14.068 -12.648 -16.824 1.00 93.44 186 LEU A CA 1
ATOM 1530 C C . LEU A 1 186 ? 15.044 -12.067 -17.852 1.00 93.44 186 LEU A C 1
ATOM 1532 O O . LEU A 1 186 ? 16.244 -12.327 -17.838 1.00 93.44 186 LEU A O 1
ATOM 1536 N N . THR A 1 187 ? 14.501 -11.286 -18.775 1.00 93.06 187 THR A N 1
ATOM 1537 C CA . THR A 1 187 ? 15.252 -10.611 -19.837 1.00 93.06 187 THR A CA 1
ATOM 1538 C C . THR A 1 187 ? 14.893 -9.134 -19.841 1.00 93.06 187 THR A C 1
ATOM 1540 O O . THR A 1 187 ? 13.842 -8.757 -19.311 1.00 93.06 187 THR A O 1
ATOM 1543 N N . HIS A 1 188 ? 15.739 -8.300 -20.452 1.00 92.19 188 HIS A N 1
ATOM 1544 C CA . HIS A 1 188 ? 15.514 -6.855 -20.554 1.00 92.19 188 HIS A CA 1
ATOM 1545 C C . HIS A 1 188 ? 14.107 -6.527 -21.059 1.00 92.19 188 HIS A C 1
ATOM 1547 O O . HIS A 1 188 ? 13.478 -7.309 -21.790 1.00 92.19 188 HIS A O 1
ATOM 1553 N N . TYR A 1 189 ? 13.582 -5.378 -20.645 1.00 88.19 189 TYR A N 1
ATOM 1554 C CA . TYR A 1 189 ? 12.301 -4.928 -21.167 1.00 88.19 189 TYR A CA 1
ATOM 1555 C C . TYR A 1 189 ? 12.407 -4.697 -22.681 1.00 88.19 189 TYR A C 1
ATOM 1557 O O . TYR A 1 189 ? 13.402 -4.184 -23.187 1.00 88.19 189 TYR A O 1
ATOM 1565 N N . SER A 1 190 ? 11.355 -5.056 -23.414 1.00 85.88 190 SER A N 1
ATOM 1566 C CA . SER A 1 190 ? 11.218 -4.694 -24.820 1.00 85.88 190 SER A CA 1
ATOM 1567 C C . SER A 1 190 ? 9.757 -4.377 -25.135 1.00 85.88 190 SER A C 1
ATOM 1569 O O . SER A 1 190 ? 8.859 -4.926 -24.490 1.00 85.88 190 SER A O 1
ATOM 1571 N N . PRO A 1 191 ? 9.476 -3.544 -26.152 1.00 80.25 191 PRO A N 1
ATOM 1572 C CA . PRO A 1 191 ? 8.110 -3.284 -26.601 1.00 80.25 191 PRO A CA 1
ATOM 1573 C C . PRO A 1 191 ? 7.346 -4.529 -27.071 1.00 80.25 191 PRO A C 1
ATOM 1575 O O . PRO A 1 191 ? 6.147 -4.440 -27.284 1.00 80.25 191 PRO A O 1
ATOM 1578 N N . ALA A 1 192 ? 7.998 -5.682 -27.242 1.00 80.19 192 ALA A N 1
ATOM 1579 C CA . ALA A 1 192 ? 7.308 -6.938 -27.526 1.00 80.19 192 ALA A CA 1
ATOM 1580 C C . ALA A 1 192 ? 6.589 -7.510 -26.287 1.00 80.19 192 ALA A C 1
ATOM 1582 O O . ALA A 1 192 ? 5.658 -8.296 -26.429 1.00 80.19 192 ALA A O 1
ATOM 1583 N N . LYS A 1 193 ? 6.973 -7.093 -25.070 1.00 73.75 193 LYS A N 1
ATOM 1584 C CA . LYS A 1 193 ? 6.398 -7.542 -23.788 1.00 73.75 193 LYS A CA 1
ATOM 1585 C C . LYS A 1 193 ? 5.157 -6.736 -23.368 1.00 73.75 193 LYS A C 1
ATOM 1587 O O . LYS A 1 193 ? 4.999 -6.389 -22.200 1.00 73.75 193 LYS A O 1
ATOM 1592 N N . LEU A 1 194 ? 4.294 -6.382 -24.321 1.00 67.00 194 LEU A N 1
ATOM 1593 C CA . LEU A 1 194 ? 3.081 -5.597 -24.057 1.00 67.00 194 LEU A CA 1
ATOM 1594 C C . LEU A 1 194 ? 2.085 -6.348 -23.148 1.00 67.00 194 LEU A C 1
ATOM 1596 O O . LEU A 1 194 ? 1.987 -7.571 -23.246 1.00 67.00 194 LEU A O 1
ATOM 1600 N N . PRO A 1 195 ? 1.309 -5.624 -22.309 1.00 57.72 195 PRO A N 1
ATOM 1601 C CA . PRO A 1 195 ? 1.089 -4.176 -22.368 1.00 57.72 195 PRO A CA 1
ATOM 1602 C C . PRO A 1 195 ? 1.845 -3.370 -21.297 1.00 57.72 195 PRO A C 1
ATOM 1604 O O . PRO A 1 195 ? 1.934 -3.771 -20.142 1.00 57.72 195 PRO A O 1
ATOM 1607 N N . ILE A 1 196 ? 2.253 -2.140 -21.636 1.00 57.50 196 ILE A N 1
ATOM 1608 C CA . ILE A 1 196 ? 2.385 -1.070 -20.635 1.00 57.50 196 ILE A CA 1
ATOM 1609 C C . ILE A 1 196 ? 1.581 0.149 -21.092 1.00 57.50 196 ILE A C 1
ATOM 1611 O O . ILE A 1 196 ? 2.018 0.872 -21.985 1.00 57.50 196 ILE A O 1
ATOM 1615 N N . THR A 1 197 ? 0.472 0.465 -20.414 1.00 57.78 197 THR A N 1
ATOM 1616 C CA . THR A 1 197 ? -0.118 1.813 -20.488 1.00 57.78 197 THR A CA 1
ATOM 1617 C C . THR A 1 197 ? -0.772 2.258 -19.183 1.00 57.78 197 THR A C 1
ATOM 1619 O O . THR A 1 197 ? -1.751 1.664 -18.740 1.00 57.78 197 THR A O 1
ATOM 1622 N N . SER A 1 198 ? -0.345 3.425 -18.705 1.00 45.66 198 SER A N 1
ATOM 1623 C CA . SER A 1 198 ? -1.256 4.521 -18.365 1.00 45.66 198 SER A CA 1
ATOM 1624 C C . SER A 1 198 ? -0.874 5.726 -19.245 1.00 45.66 198 SER A C 1
ATOM 1626 O O . SER A 1 198 ? 0.241 6.227 -19.151 1.00 45.66 198 SER A O 1
ATOM 1628 N N . GLY A 1 199 ? -1.768 6.135 -20.151 1.00 51.94 199 GLY A N 1
ATOM 1629 C CA . GLY A 1 199 ? -1.721 7.378 -20.940 1.00 51.94 199 GLY A CA 1
ATOM 1630 C C . GLY A 1 199 ? -3.082 7.591 -21.628 1.00 51.94 199 GLY A C 1
ATOM 1631 O O . GLY A 1 199 ? -3.756 6.602 -21.917 1.00 51.94 199 GLY A O 1
ATOM 1632 N N . ARG A 1 200 ? -3.592 8.801 -21.892 1.00 41.94 200 ARG A N 1
ATOM 1633 C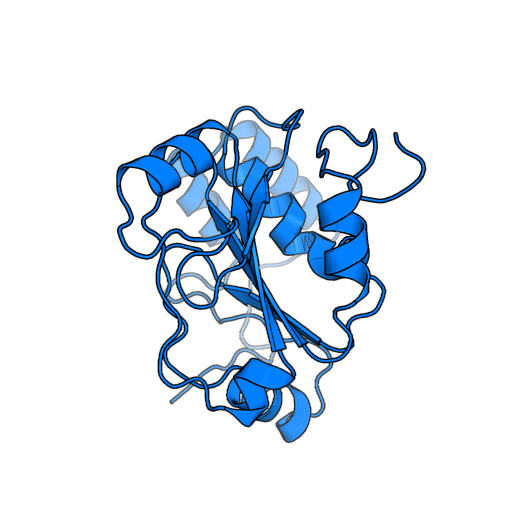 CA . ARG A 1 200 ? -3.174 10.158 -21.481 1.00 41.94 200 ARG A CA 1
ATOM 1634 C C . ARG A 1 200 ? -3.533 10.477 -20.027 1.00 41.94 200 ARG A C 1
ATOM 1636 O O . ARG A 1 200 ? -4.522 9.895 -19.510 1.00 41.94 200 ARG A O 1
#

Sequence (200 aa):
RGKKPGQGTGFDISDDDLLEMEQCRELVVASAIFGNYDMIQHPRNVNELSKANACFYMFVDEETMAYVKNSSSLYKDNKVGLWRLVVVRNLPYEDPRRTGKIPKLLLHRLFPNVRFSVWIDAKLQLVVDPYLLLERFLWRKNSSFAISRHYRRFDVYEEAEANKAAGKYDNASIDEQIDFYRNEGLTHYSPAKLPITSGR

pLDDT: mean 92.18, std 9.1, range [41.94, 98.62]